Protein AF-A0A811NCC5-F1 (afdb_monomer)

InterPro domains:
  IPR011060 Ribulose-phosphate binding barrel [SSF51366] (36-186)
  IPR013785 Aldolase-type TIM barrel [G3DSA:3.20.20.70] (34-92)
  IPR013785 Aldolase-type TIM barrel [G3DSA:3.20.20.70] (93-191)
  IPR013798 Indole-3-glycerol phosphate synthase domain [PF00218] (92-180)
  IPR045186 Indole-3-glycerol phosphate synthase [PTHR22854] (93-190)

Organism: NCBI:txid422564

Mean predicted aligned error: 12.77 Å

Sequence (193 aa):
MSMNAIVAAQGIQIWRWFHARYPSKGTDAKRAVPRNILEQIIWDKEVEVIQRKARTPLSDMKASAVLAPPPRDFLGALHAACHRNGEVPALIAEVHDERELDRVLKVDGVELIGINNRSLVDTANTNMLLEKRGYIIKKKRIQVVSESGLFTPDDVAYVQNAGIFTVLVGESLLAQEDPGRANAGLFGKELLP

Solvent-accessible surface area (backbone atoms only — not comparable to full-atom values): 11691 Å² total; per-residue (Å²): 133,57,74,66,60,61,41,50,76,69,75,53,84,80,86,74,82,78,72,77,76,84,77,83,77,91,76,97,66,83,77,83,72,61,88,47,72,67,49,40,53,51,52,52,49,54,54,50,52,52,54,46,44,72,76,50,39,70,69,56,52,52,56,48,60,75,71,48,75,79,80,74,66,61,66,62,53,44,53,54,48,13,58,76,62,72,70,40,86,79,60,68,52,74,29,69,48,69,71,49,44,62,54,53,75,70,47,82,91,64,52,34,35,28,34,39,27,89,35,69,82,38,53,63,48,48,48,57,49,40,75,76,42,36,69,59,38,59,74,67,64,36,47,55,29,46,24,55,18,55,73,43,38,65,44,47,50,57,44,36,75,69,72,37,89,39,72,51,78,54,64,64,30,71,75,43,97,51,38,69,61,44,53,61,55,38,67,70,61,90,75,81,132

pLDDT: mean 77.51, std 19.06, range [30.28, 95.56]

Foldseek 3Di:
DDPVVVCVVVVDDDDDPDPDDDDDDDDDDPDPDQPAPVSVVVVVVVVVVVVVCVVAPPVNVVVVVVVDDPDDPPVVVQVVVCVVVVNDRPDEQEDADQVSVVVLLPDPPAQHYEHEPVDLADQVSLLVNCVVCVVSCVVSNHAYEYEHNQQALVSQVVNVVSVHPHYDDDCNQRVDPHSPVSVVRRNPDDDDD

Structure (mmCIF, N/CA/C/O backbone):
data_AF-A0A811NCC5-F1
#
_entry.id   AF-A0A811NCC5-F1
#
loop_
_atom_site.group_PDB
_atom_site.id
_atom_site.type_symbol
_atom_site.label_atom_id
_atom_site.label_alt_id
_atom_site.label_comp_id
_atom_site.label_asym_id
_atom_site.label_entity_id
_atom_site.label_seq_id
_atom_site.pdbx_PDB_ins_code
_atom_site.Cartn_x
_atom_site.Cartn_y
_atom_site.Cartn_z
_atom_site.occupancy
_atom_site.B_iso_or_equiv
_atom_site.auth_seq_id
_atom_site.auth_comp_id
_atom_site.auth_asym_id
_atom_site.auth_atom_id
_atom_site.pdbx_PDB_model_num
ATOM 1 N N . MET A 1 1 ? 13.912 11.423 -29.148 1.00 46.16 1 MET A N 1
ATOM 2 C CA . MET A 1 1 ? 13.424 12.158 -27.958 1.00 46.16 1 MET A CA 1
ATOM 3 C C . MET A 1 1 ? 14.064 11.554 -26.719 1.00 46.16 1 MET A C 1
ATOM 5 O O . MET A 1 1 ? 14.158 10.336 -26.653 1.00 46.16 1 MET A O 1
ATOM 9 N N . SER A 1 2 ? 14.572 12.365 -25.788 1.00 48.41 2 SER A N 1
ATOM 10 C CA . SER A 1 2 ? 15.189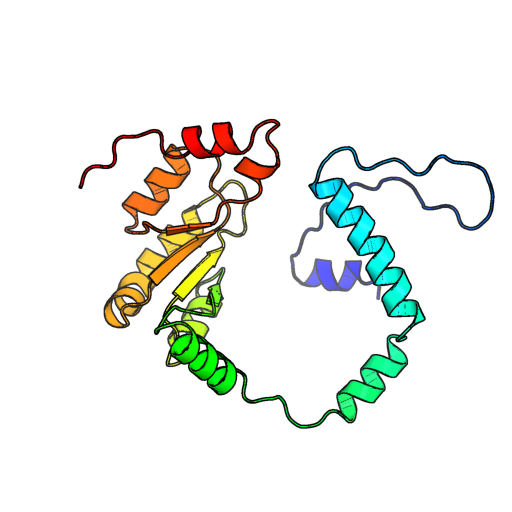 11.842 -24.561 1.00 48.41 2 SER A CA 1
ATOM 11 C C . SER A 1 2 ? 14.115 11.319 -23.600 1.00 48.41 2 SER A C 1
ATOM 13 O O . SER A 1 2 ? 12.996 11.825 -23.591 1.00 48.41 2 SER A O 1
ATOM 15 N N . MET A 1 3 ? 14.453 10.329 -22.767 1.00 38.47 3 MET A N 1
ATOM 16 C CA . MET A 1 3 ? 13.549 9.800 -21.731 1.00 38.47 3 MET A CA 1
ATOM 17 C C . MET A 1 3 ? 12.999 10.925 -20.835 1.00 38.47 3 MET A C 1
ATOM 19 O O . MET A 1 3 ? 11.829 10.929 -20.476 1.00 38.47 3 MET A O 1
ATOM 23 N N . ASN A 1 4 ? 13.830 11.935 -20.557 1.00 41.16 4 ASN A N 1
ATOM 24 C CA . ASN A 1 4 ? 13.446 13.107 -19.774 1.00 41.16 4 ASN A CA 1
ATOM 25 C C . ASN A 1 4 ? 12.356 13.949 -20.466 1.00 41.16 4 ASN A C 1
ATOM 27 O O . ASN A 1 4 ? 11.508 14.507 -19.780 1.00 41.16 4 ASN A O 1
ATOM 31 N N . ALA A 1 5 ? 12.336 14.014 -21.802 1.00 42.38 5 ALA A N 1
ATOM 32 C CA . ALA A 1 5 ? 11.302 14.737 -22.547 1.00 42.38 5 ALA A CA 1
ATOM 33 C C . ALA A 1 5 ? 9.937 14.024 -22.503 1.00 42.38 5 ALA A C 1
ATOM 35 O O . ALA A 1 5 ? 8.903 14.682 -22.487 1.00 42.38 5 ALA A O 1
ATOM 36 N N . ILE A 1 6 ? 9.933 12.688 -22.443 1.00 45.28 6 ILE A N 1
ATOM 37 C CA . ILE A 1 6 ? 8.709 11.874 -22.344 1.00 45.28 6 ILE A CA 1
ATOM 38 C C . ILE A 1 6 ? 8.096 11.991 -20.941 1.00 45.28 6 ILE A C 1
ATOM 40 O O . ILE A 1 6 ? 6.886 12.127 -20.804 1.00 45.28 6 ILE A O 1
ATOM 44 N N . VAL A 1 7 ? 8.938 11.993 -19.906 1.00 44.44 7 VAL A N 1
ATOM 45 C CA . VAL A 1 7 ? 8.511 12.086 -18.501 1.00 44.44 7 VAL A CA 1
ATOM 46 C C . VAL A 1 7 ? 8.017 13.496 -18.151 1.00 44.44 7 VAL A C 1
ATOM 48 O O . VAL A 1 7 ? 6.996 13.643 -17.482 1.00 44.44 7 VAL A O 1
ATOM 51 N N . ALA A 1 8 ? 8.672 14.541 -18.669 1.00 45.06 8 ALA A N 1
ATOM 52 C CA . ALA A 1 8 ? 8.230 15.924 -18.480 1.00 45.06 8 ALA A CA 1
ATOM 53 C C . ALA A 1 8 ? 6.865 16.204 -19.139 1.00 45.06 8 ALA A C 1
ATOM 55 O O . ALA A 1 8 ? 6.051 16.934 -18.578 1.00 45.06 8 ALA A O 1
ATOM 56 N N . ALA A 1 9 ? 6.575 15.576 -20.285 1.00 46.09 9 ALA A N 1
ATOM 57 C CA . ALA A 1 9 ? 5.278 15.688 -20.958 1.00 46.09 9 ALA A CA 1
ATOM 58 C C . ALA A 1 9 ? 4.112 15.061 -20.163 1.00 46.09 9 ALA A C 1
ATOM 60 O O . ALA A 1 9 ? 2.954 15.329 -20.470 1.00 46.09 9 ALA A O 1
ATOM 61 N N . GLN A 1 10 ? 4.407 14.249 -19.140 1.00 60.78 10 GLN A N 1
ATOM 62 C CA . GLN A 1 10 ? 3.424 13.613 -18.255 1.00 60.78 10 GLN A CA 1
ATOM 63 C C . GLN A 1 10 ? 3.284 14.324 -16.895 1.00 60.78 10 GLN A C 1
ATOM 65 O O . GLN A 1 10 ? 2.622 13.805 -16.002 1.00 60.78 10 GLN A O 1
ATOM 70 N N . GLY A 1 11 ? 3.895 15.504 -16.718 1.00 35.97 11 GLY A N 1
ATOM 71 C CA . GLY A 1 11 ? 3.783 16.296 -15.484 1.00 35.97 11 GLY A CA 1
ATOM 72 C C . GLY A 1 11 ? 4.598 15.761 -14.300 1.00 35.97 11 GLY A C 1
ATOM 73 O O . GLY A 1 11 ? 4.439 16.238 -13.181 1.00 35.97 11 GLY A O 1
ATOM 74 N N . ILE A 1 12 ? 5.486 14.790 -14.531 1.00 37.28 12 ILE A N 1
ATOM 75 C CA . ILE A 1 12 ? 6.313 14.173 -13.490 1.00 37.28 12 ILE A CA 1
ATOM 76 C C . ILE A 1 12 ? 7.617 14.971 -13.348 1.00 37.28 12 ILE A C 1
ATOM 78 O O . ILE A 1 12 ? 8.465 14.974 -14.245 1.00 37.28 12 ILE A O 1
ATOM 82 N N . GLN A 1 13 ? 7.797 15.640 -12.207 1.00 35.41 13 GLN A N 1
ATOM 83 C CA . GLN A 1 13 ? 9.042 16.325 -11.849 1.00 35.41 13 GLN A CA 1
ATOM 84 C C . GLN A 1 13 ? 9.971 15.356 -11.107 1.00 35.41 13 GLN A C 1
ATOM 86 O O . GLN A 1 13 ? 9.737 15.020 -9.950 1.00 35.41 13 GLN A O 1
ATOM 91 N N . ILE A 1 14 ? 11.038 14.901 -11.769 1.00 39.97 14 ILE A N 1
ATOM 92 C CA . ILE A 1 14 ? 12.088 14.097 -11.127 1.00 39.97 14 ILE A CA 1
ATOM 93 C C . ILE A 1 14 ? 13.183 15.034 -10.619 1.00 39.97 14 ILE A C 1
ATOM 95 O O . ILE A 1 14 ? 13.944 15.594 -11.413 1.00 39.97 14 ILE A O 1
ATOM 99 N N . TRP A 1 15 ? 13.314 15.152 -9.298 1.00 30.28 15 TRP A N 1
ATOM 100 C CA . TRP A 1 15 ? 14.459 15.807 -8.670 1.00 30.28 15 TRP A CA 1
ATOM 101 C C . TRP A 1 15 ? 15.697 14.919 -8.811 1.00 30.28 15 TRP A C 1
ATOM 103 O O . TRP A 1 15 ? 15.887 13.947 -8.085 1.00 30.28 15 TRP A O 1
ATOM 113 N N . ARG A 1 16 ? 16.551 15.235 -9.789 1.00 39.62 16 ARG A N 1
ATOM 114 C CA . ARG A 1 16 ? 17.879 14.627 -9.910 1.00 39.62 16 ARG A CA 1
ATOM 115 C C . ARG A 1 16 ? 18.854 15.404 -9.037 1.00 39.62 16 ARG A C 1
ATOM 117 O O . ARG A 1 16 ? 19.342 16.453 -9.452 1.00 39.62 16 ARG A O 1
ATOM 124 N N . TRP A 1 17 ? 19.223 14.847 -7.890 1.00 36.19 17 TRP A N 1
ATOM 125 C CA . TRP A 1 17 ? 20.515 15.173 -7.294 1.00 36.19 17 TRP A CA 1
ATOM 126 C C . TRP A 1 17 ? 21.595 14.594 -8.208 1.00 36.19 17 TRP A C 1
ATOM 128 O O . TRP A 1 17 ? 21.950 13.421 -8.129 1.00 36.19 17 TRP A O 1
ATOM 138 N N . PHE A 1 18 ? 22.068 15.404 -9.154 1.00 31.70 18 PHE A N 1
ATOM 139 C CA . PHE A 1 18 ? 23.225 15.076 -9.976 1.00 31.70 18 PHE A CA 1
ATOM 140 C C . PHE A 1 18 ? 24.441 14.903 -9.059 1.00 31.70 18 PHE A C 1
ATOM 142 O O . PHE A 1 18 ? 25.076 15.880 -8.677 1.00 31.70 18 PHE A O 1
ATOM 149 N N . HIS A 1 19 ? 24.793 13.664 -8.725 1.00 38.69 19 HIS A N 1
ATOM 150 C CA . HIS A 1 19 ? 26.182 13.349 -8.414 1.00 38.69 19 HIS A CA 1
ATOM 151 C C . HIS A 1 19 ? 26.897 13.130 -9.747 1.00 38.69 19 HIS A C 1
ATOM 153 O O . HIS A 1 19 ? 26.414 12.424 -10.635 1.00 38.69 19 HIS A O 1
ATOM 159 N N . ALA A 1 20 ? 27.977 13.884 -9.937 1.00 31.77 20 ALA A N 1
ATOM 160 C CA . ALA A 1 20 ? 28.683 14.029 -11.196 1.00 31.77 20 ALA A CA 1
ATOM 161 C C . ALA A 1 20 ? 29.051 12.676 -11.831 1.00 31.77 20 ALA A C 1
ATOM 163 O O . ALA A 1 20 ? 29.521 11.769 -11.158 1.00 31.77 20 ALA A O 1
ATOM 164 N N . ARG A 1 21 ? 28.836 12.597 -13.152 1.00 36.91 21 ARG A N 1
ATOM 165 C CA . ARG A 1 21 ? 29.478 11.706 -14.136 1.00 36.91 21 ARG A CA 1
ATOM 166 C C . ARG A 1 21 ? 30.284 10.531 -13.554 1.00 36.91 21 ARG A C 1
ATOM 168 O O . ARG A 1 21 ? 31.432 10.703 -13.160 1.00 36.91 21 ARG A O 1
ATOM 175 N N . TYR A 1 22 ? 29.744 9.321 -13.699 1.00 37.91 22 TYR A N 1
ATOM 176 C CA . TYR A 1 22 ? 30.564 8.110 -13.779 1.00 37.91 22 TYR A CA 1
ATOM 177 C C . TYR A 1 22 ? 31.554 8.264 -14.945 1.00 37.91 2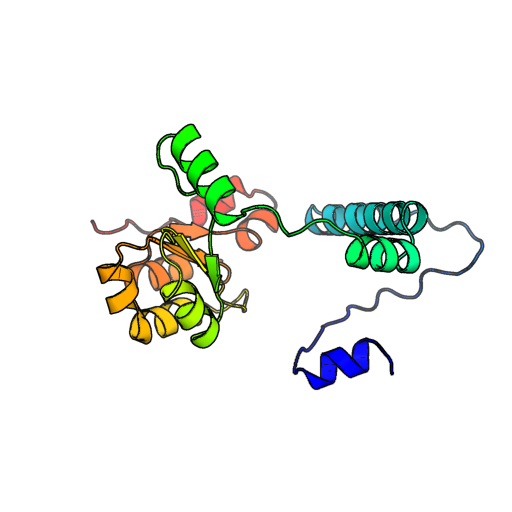2 TYR A C 1
ATOM 179 O O . TYR A 1 22 ? 31.111 8.474 -16.082 1.00 37.91 22 TYR A O 1
ATOM 187 N N . PRO A 1 23 ? 32.874 8.191 -14.715 1.00 33.59 23 PRO A N 1
ATOM 188 C CA . PRO A 1 23 ? 33.831 8.311 -15.794 1.00 33.59 23 PRO A CA 1
ATOM 189 C C . PRO A 1 23 ? 33.836 7.025 -16.622 1.00 33.59 23 PRO A C 1
ATOM 191 O O . PRO A 1 23 ? 33.992 5.909 -16.124 1.00 33.59 23 PRO A O 1
ATOM 194 N N . SER A 1 24 ? 33.698 7.198 -17.932 1.00 39.84 24 SER A N 1
ATOM 195 C CA . SER A 1 24 ? 34.193 6.248 -18.914 1.00 39.84 24 SER A CA 1
ATOM 196 C C . SER A 1 24 ? 35.709 6.106 -18.748 1.00 39.84 24 SER A C 1
ATOM 198 O O . SER A 1 24 ? 36.419 7.088 -18.928 1.00 39.84 24 SER A O 1
ATOM 200 N N . LYS A 1 25 ? 36.168 4.880 -18.471 1.00 37.19 25 LYS A N 1
ATOM 201 C CA . LYS A 1 25 ? 37.565 4.405 -18.506 1.00 37.19 25 LYS A CA 1
ATOM 202 C C . LYS A 1 25 ? 38.584 5.158 -17.626 1.00 37.19 25 LYS A C 1
ATOM 204 O O . LYS A 1 25 ? 39.038 6.238 -17.965 1.00 37.19 25 LYS A O 1
ATOM 209 N N . GLY A 1 26 ? 39.069 4.436 -16.612 1.00 42.25 26 GLY A N 1
ATOM 210 C CA . GLY A 1 26 ? 40.422 4.561 -16.063 1.00 42.25 26 GLY A CA 1
ATOM 211 C C . GLY A 1 26 ? 40.655 5.727 -15.111 1.00 42.25 26 GLY A C 1
ATOM 212 O O . GLY A 1 26 ? 40.919 6.835 -15.550 1.00 42.25 26 GLY A O 1
ATOM 213 N N . THR A 1 27 ? 40.605 5.453 -13.808 1.00 33.41 27 THR A N 1
ATOM 214 C CA . THR A 1 27 ? 41.621 5.770 -12.777 1.00 33.41 27 THR A CA 1
ATOM 215 C C . THR A 1 27 ? 40.996 5.592 -11.391 1.00 33.41 27 THR A C 1
ATOM 217 O O . THR A 1 27 ? 39.784 5.719 -11.219 1.00 33.41 27 THR A O 1
ATOM 220 N N . ASP A 1 28 ? 41.835 5.210 -10.434 1.00 42.88 28 ASP A N 1
ATOM 221 C CA . ASP A 1 28 ? 41.527 4.938 -9.033 1.00 42.88 28 ASP A CA 1
ATOM 222 C C . ASP A 1 28 ? 40.602 5.978 -8.381 1.00 42.88 28 ASP A C 1
ATOM 224 O O . ASP A 1 28 ? 41.007 7.094 -8.063 1.00 42.88 28 ASP A O 1
ATOM 228 N N . ALA A 1 29 ? 39.364 5.584 -8.094 1.00 36.38 29 ALA A N 1
ATOM 229 C CA . ALA A 1 29 ? 38.505 6.283 -7.150 1.00 36.38 29 ALA A CA 1
ATOM 230 C C . ALA A 1 29 ? 37.777 5.230 -6.316 1.00 36.38 29 ALA A C 1
ATOM 232 O O . ALA A 1 29 ? 36.972 4.451 -6.832 1.00 36.38 29 ALA A O 1
ATOM 233 N N . LYS A 1 30 ? 38.114 5.173 -5.023 1.00 41.78 30 LYS A N 1
ATOM 234 C CA . LYS A 1 30 ? 37.442 4.346 -4.016 1.00 41.78 30 LYS A CA 1
ATOM 235 C C . LYS A 1 30 ? 35.926 4.441 -4.223 1.00 41.78 30 LYS A C 1
ATOM 237 O O . LYS A 1 30 ? 35.367 5.530 -4.124 1.00 41.78 30 LYS A O 1
ATOM 242 N N . ARG A 1 31 ? 35.279 3.309 -4.522 1.00 47.94 31 ARG A N 1
ATOM 243 C CA . ARG A 1 31 ? 33.814 3.175 -4.508 1.00 47.94 31 ARG A CA 1
ATOM 244 C C . ARG A 1 31 ? 33.298 3.791 -3.204 1.00 47.94 31 ARG A C 1
ATOM 246 O O . ARG A 1 31 ? 33.720 3.352 -2.137 1.00 47.94 31 ARG A O 1
ATOM 253 N N . ALA A 1 32 ? 32.452 4.817 -3.283 1.00 59.22 32 ALA A N 1
ATOM 254 C CA . ALA A 1 32 ? 31.813 5.374 -2.097 1.00 59.22 32 ALA A CA 1
ATOM 255 C C . ALA A 1 32 ? 30.971 4.265 -1.447 1.00 59.22 32 ALA A C 1
ATOM 257 O O . ALA A 1 32 ? 30.082 3.710 -2.088 1.00 59.22 32 ALA A O 1
ATOM 258 N N . VAL A 1 33 ? 31.321 3.886 -0.218 1.00 72.19 33 VAL A N 1
ATOM 259 C CA . VAL A 1 33 ? 30.587 2.884 0.563 1.00 72.19 33 VAL A CA 1
ATOM 260 C C . VAL A 1 33 ? 29.233 3.492 0.950 1.00 72.19 33 VAL A C 1
ATOM 262 O O . VAL A 1 33 ? 29.227 4.643 1.398 1.00 72.19 33 VAL A O 1
ATOM 265 N N . PRO A 1 34 ? 28.110 2.769 0.788 1.00 79.06 34 PRO A N 1
ATOM 266 C CA . PRO A 1 34 ? 26.803 3.243 1.230 1.00 79.06 34 PRO A CA 1
ATOM 267 C C . PRO A 1 34 ? 26.808 3.646 2.707 1.00 79.06 34 PRO A C 1
ATOM 269 O O . PRO A 1 34 ? 27.322 2.918 3.555 1.00 79.06 34 PRO A O 1
ATOM 272 N N . ARG A 1 35 ? 26.250 4.817 3.019 1.00 77.81 35 ARG A N 1
ATOM 273 C CA . ARG A 1 35 ? 26.255 5.403 4.372 1.00 77.81 35 ARG A CA 1
ATOM 274 C C . ARG A 1 35 ? 25.007 5.064 5.182 1.00 77.81 35 ARG A C 1
ATOM 276 O O . ARG A 1 35 ? 25.013 5.228 6.396 1.00 77.81 35 ARG A O 1
ATOM 283 N N . ASN A 1 36 ? 23.938 4.624 4.523 1.00 74.50 36 ASN A N 1
ATOM 284 C CA . ASN A 1 36 ? 22.691 4.192 5.150 1.00 74.50 36 ASN A CA 1
ATOM 285 C C . ASN A 1 36 ? 22.000 3.113 4.299 1.00 74.50 36 ASN A C 1
ATOM 287 O O . ASN A 1 36 ? 22.439 2.793 3.191 1.00 74.50 36 ASN A O 1
ATOM 291 N N . ILE A 1 37 ? 20.901 2.563 4.819 1.00 72.75 37 ILE A N 1
ATOM 292 C CA . ILE A 1 37 ? 20.176 1.463 4.176 1.00 72.75 37 ILE A CA 1
ATOM 293 C C . ILE A 1 37 ? 19.582 1.845 2.814 1.00 72.75 37 ILE A C 1
ATOM 295 O O . ILE A 1 37 ? 19.568 1.021 1.905 1.00 72.75 37 ILE A O 1
ATOM 299 N N . LEU A 1 38 ? 19.146 3.095 2.629 1.00 71.38 38 LEU A N 1
ATOM 300 C CA . LEU A 1 38 ? 18.599 3.553 1.351 1.00 71.38 38 LEU A CA 1
ATOM 301 C C . LEU A 1 38 ? 19.697 3.644 0.285 1.00 71.38 38 LEU A C 1
ATOM 303 O O . LEU A 1 38 ? 19.499 3.191 -0.842 1.00 71.38 38 LEU A O 1
ATOM 307 N N . GLU A 1 39 ? 20.876 4.156 0.646 1.00 75.44 39 GLU A N 1
ATOM 308 C CA . GLU A 1 39 ? 22.045 4.160 -0.240 1.00 75.44 39 GLU A CA 1
ATOM 309 C C . GLU A 1 39 ? 22.480 2.730 -0.599 1.00 75.44 39 GLU A C 1
ATOM 311 O O . GLU A 1 39 ? 22.827 2.469 -1.751 1.00 75.44 39 GLU A O 1
ATOM 316 N N . GLN A 1 40 ? 22.405 1.791 0.351 1.00 75.00 40 GLN A N 1
ATOM 317 C CA . GLN A 1 40 ? 22.729 0.381 0.116 1.00 75.00 40 GLN A CA 1
ATOM 318 C C . GLN A 1 40 ? 21.741 -0.259 -0.869 1.00 75.00 40 GLN A C 1
ATOM 320 O O . GLN A 1 40 ? 22.158 -0.921 -1.817 1.00 75.00 40 GLN A O 1
ATOM 325 N N . ILE A 1 41 ? 20.439 -0.001 -0.704 1.00 77.56 41 ILE A N 1
ATOM 326 C CA . ILE A 1 41 ? 19.395 -0.480 -1.620 1.00 77.56 41 ILE A CA 1
ATOM 327 C C . ILE A 1 41 ? 19.635 0.042 -3.039 1.00 77.56 41 ILE A C 1
ATOM 329 O O . ILE A 1 41 ? 19.558 -0.730 -3.996 1.00 77.56 41 ILE A O 1
ATOM 333 N N . ILE A 1 42 ? 19.938 1.336 -3.193 1.00 81.31 42 ILE A N 1
ATOM 334 C CA . ILE A 1 42 ? 20.226 1.933 -4.506 1.00 81.31 42 ILE A CA 1
ATOM 335 C C . ILE A 1 42 ? 21.455 1.266 -5.126 1.00 81.31 42 ILE A C 1
ATOM 337 O O . ILE A 1 42 ? 21.400 0.836 -6.279 1.00 81.31 42 ILE A O 1
ATOM 341 N N . TRP A 1 43 ? 22.534 1.138 -4.354 1.00 78.00 43 TRP A N 1
ATOM 342 C CA . TRP A 1 43 ? 23.780 0.520 -4.795 1.00 78.00 43 TRP A CA 1
ATOM 343 C C . TRP A 1 43 ? 23.568 -0.903 -5.318 1.00 78.00 43 TRP A C 1
ATOM 345 O O . TRP A 1 43 ? 23.948 -1.230 -6.447 1.00 78.00 43 TRP A O 1
ATOM 355 N N . ASP A 1 44 ? 22.912 -1.743 -4.521 1.00 81.94 44 ASP A N 1
ATOM 356 C CA . ASP A 1 44 ? 22.637 -3.128 -4.889 1.00 81.94 44 ASP A CA 1
ATOM 357 C C . ASP A 1 44 ? 21.733 -3.196 -6.121 1.00 81.94 44 ASP A C 1
ATOM 359 O O . ASP A 1 44 ? 21.953 -4.020 -7.015 1.00 81.94 44 ASP A O 1
ATOM 363 N N . LYS A 1 45 ? 20.767 -2.274 -6.230 1.00 87.88 45 LYS A N 1
ATOM 364 C CA . LYS A 1 45 ? 19.871 -2.199 -7.383 1.00 87.88 45 LYS A CA 1
ATOM 365 C C . LYS A 1 45 ? 20.600 -1.832 -8.668 1.00 87.88 45 LYS A C 1
ATOM 367 O O . LYS A 1 45 ? 20.300 -2.403 -9.718 1.00 87.88 45 LYS A O 1
ATOM 372 N N . GLU A 1 46 ? 21.556 -0.911 -8.612 1.00 82.12 46 GLU A N 1
ATOM 373 C CA . GLU A 1 46 ? 22.369 -0.543 -9.773 1.00 82.12 46 GLU A CA 1
ATOM 374 C C . GLU A 1 46 ? 23.197 -1.729 -10.275 1.00 82.12 46 GLU A C 1
ATOM 376 O O . GLU A 1 46 ? 23.180 -2.035 -11.474 1.00 82.12 46 GLU A O 1
ATOM 381 N N . VAL A 1 47 ? 23.870 -2.434 -9.359 1.00 81.38 47 VAL A N 1
ATOM 382 C CA . VAL A 1 47 ? 24.650 -3.638 -9.682 1.00 81.38 47 VAL A CA 1
ATOM 383 C C . VAL A 1 47 ? 23.748 -4.714 -10.287 1.00 81.38 47 VAL A C 1
ATOM 385 O O . VAL A 1 47 ? 24.065 -5.259 -11.350 1.00 81.38 47 VAL A O 1
ATOM 388 N N . GLU A 1 48 ? 22.596 -4.972 -9.667 1.00 86.06 48 GLU A N 1
ATOM 389 C CA . GLU A 1 48 ? 21.607 -5.939 -10.143 1.00 86.06 48 GLU A CA 1
ATOM 390 C C . GLU A 1 48 ? 21.123 -5.604 -11.566 1.00 86.06 48 GLU A C 1
ATOM 392 O O . GLU A 1 48 ? 21.075 -6.475 -12.440 1.00 86.06 48 GLU A O 1
ATOM 397 N N . VAL A 1 49 ? 20.781 -4.339 -11.832 1.00 85.44 49 VAL A N 1
ATOM 398 C CA . VAL A 1 49 ? 20.276 -3.894 -13.140 1.00 85.44 49 VAL A CA 1
ATOM 399 C C . VAL A 1 49 ? 21.332 -4.057 -14.230 1.00 85.44 49 VAL A C 1
ATOM 401 O O . VAL A 1 49 ? 20.996 -4.494 -15.334 1.00 85.44 49 VAL A O 1
ATOM 404 N N . ILE A 1 50 ? 22.597 -3.737 -13.947 1.00 83.38 50 ILE A N 1
ATOM 405 C CA . ILE A 1 50 ? 23.700 -3.919 -14.902 1.00 83.38 50 ILE A CA 1
ATOM 406 C C . ILE A 1 50 ? 23.857 -5.403 -15.251 1.00 83.38 50 ILE A C 1
ATOM 408 O O . ILE A 1 50 ? 23.872 -5.757 -16.432 1.00 83.38 50 ILE A O 1
ATOM 412 N N . GLN A 1 51 ? 23.907 -6.276 -14.241 1.00 83.94 51 GLN A N 1
ATOM 413 C CA . GLN A 1 51 ? 24.045 -7.720 -14.443 1.00 83.94 51 GLN A CA 1
ATOM 414 C C . GLN A 1 51 ? 22.871 -8.302 -15.239 1.00 83.94 51 GLN A C 1
ATOM 416 O O . GLN A 1 51 ? 23.077 -9.057 -16.192 1.00 83.94 51 GLN A O 1
ATOM 421 N N . ARG A 1 52 ? 21.631 -7.920 -14.906 1.00 83.94 52 ARG A N 1
ATOM 422 C CA . ARG A 1 52 ? 20.437 -8.394 -15.623 1.00 83.94 52 ARG A CA 1
ATOM 423 C C . ARG A 1 52 ? 20.402 -7.916 -17.072 1.00 83.94 52 ARG A C 1
ATOM 425 O O . ARG A 1 52 ? 20.069 -8.713 -17.942 1.00 83.94 52 ARG A O 1
ATOM 432 N N . LYS A 1 53 ? 20.785 -6.663 -17.351 1.00 85.06 53 LYS A N 1
ATOM 433 C CA . LYS A 1 53 ? 20.874 -6.136 -18.726 1.00 85.06 53 LYS A CA 1
ATOM 434 C C . LYS A 1 53 ? 21.931 -6.854 -19.561 1.00 85.06 53 LYS A C 1
ATOM 436 O O . LYS A 1 53 ? 21.711 -7.050 -20.750 1.00 85.06 53 LYS A O 1
ATOM 441 N N . ALA A 1 54 ? 23.053 -7.239 -18.951 1.00 86.44 54 ALA A N 1
ATOM 442 C CA . ALA A 1 54 ? 24.083 -8.027 -19.623 1.00 86.44 54 ALA A CA 1
ATOM 443 C C . ALA A 1 54 ? 23.605 -9.458 -19.921 1.00 86.44 54 ALA A C 1
ATOM 445 O O . ALA A 1 54 ? 23.875 -9.982 -20.996 1.00 86.44 54 ALA A O 1
ATOM 446 N N . ARG A 1 55 ? 22.864 -10.077 -18.990 1.00 92.56 55 ARG A N 1
ATOM 447 C CA . ARG A 1 55 ? 22.320 -11.435 -19.153 1.00 92.56 55 ARG A CA 1
ATOM 448 C C . ARG A 1 55 ? 21.150 -11.504 -20.133 1.00 92.56 55 ARG A C 1
ATOM 450 O O . ARG A 1 55 ? 20.977 -12.502 -20.822 1.00 92.56 55 ARG A O 1
ATOM 457 N N . THR A 1 56 ? 20.300 -10.485 -20.140 1.00 92.50 56 THR A N 1
ATOM 458 C CA . THR A 1 56 ? 19.092 -10.432 -20.965 1.00 92.50 56 THR A CA 1
ATOM 459 C C . THR A 1 56 ? 18.953 -9.021 -21.529 1.00 92.50 56 THR A C 1
ATOM 461 O O . THR A 1 56 ? 18.335 -8.153 -20.900 1.00 92.50 56 THR A O 1
ATOM 464 N N . PRO A 1 57 ? 19.553 -8.765 -22.704 1.00 93.69 57 PRO A N 1
ATOM 465 C CA . PRO A 1 57 ? 19.407 -7.497 -23.398 1.00 93.69 57 PRO A CA 1
ATOM 466 C C . PRO A 1 57 ? 17.935 -7.135 -23.635 1.00 93.69 57 PRO A C 1
ATOM 468 O O . PRO A 1 57 ? 17.069 -7.994 -23.810 1.00 93.69 57 PRO A O 1
ATOM 471 N N . LEU A 1 58 ? 17.638 -5.832 -23.677 1.00 91.62 58 LEU A N 1
ATOM 472 C CA . LEU A 1 58 ? 16.268 -5.332 -23.853 1.00 91.62 58 LEU A CA 1
ATOM 473 C C . LEU A 1 58 ? 15.627 -5.804 -25.171 1.00 91.62 58 LEU A C 1
ATOM 475 O O . LEU A 1 58 ? 14.417 -6.015 -25.212 1.00 91.62 58 LEU A O 1
ATOM 479 N N . SER A 1 59 ? 16.420 -5.956 -26.236 1.00 94.06 59 SER A N 1
ATOM 480 C CA . SER A 1 59 ? 15.971 -6.518 -27.517 1.00 94.06 59 SER A CA 1
ATOM 481 C C . SER A 1 59 ? 15.397 -7.919 -27.338 1.00 94.06 59 SER A C 1
ATOM 483 O O . SER A 1 59 ? 14.286 -8.202 -27.781 1.00 94.06 59 SER A O 1
ATOM 485 N N . ASP A 1 60 ? 16.127 -8.757 -26.615 1.00 95.12 60 ASP A N 1
ATOM 486 C CA . ASP A 1 60 ? 15.832 -10.176 -26.464 1.00 95.12 60 ASP A CA 1
ATOM 487 C C . ASP A 1 60 ? 14.654 -10.363 -25.505 1.00 95.12 60 ASP A C 1
ATOM 489 O O . ASP A 1 60 ? 13.773 -11.191 -25.739 1.00 95.12 60 ASP A O 1
ATOM 493 N N . MET A 1 61 ? 14.572 -9.518 -24.468 1.00 93.88 61 MET A N 1
ATOM 494 C CA . MET A 1 61 ? 13.415 -9.460 -23.572 1.00 93.88 61 MET A CA 1
ATOM 495 C C . MET A 1 61 ? 12.134 -9.076 -24.327 1.00 93.88 61 MET A C 1
ATOM 497 O O . MET A 1 61 ? 11.092 -9.690 -24.108 1.00 93.88 61 MET A O 1
ATOM 501 N N . LYS A 1 62 ? 12.198 -8.092 -25.239 1.00 93.81 62 LYS A N 1
ATOM 502 C CA . LYS A 1 62 ? 11.051 -7.705 -26.078 1.00 93.81 62 LYS A CA 1
ATOM 503 C C . LYS A 1 62 ? 10.642 -8.827 -27.027 1.00 93.81 62 LYS A C 1
ATOM 505 O O . LYS A 1 62 ? 9.454 -9.115 -27.124 1.00 93.81 62 LYS A O 1
ATOM 510 N N . ALA A 1 63 ? 11.605 -9.469 -27.688 1.00 94.81 63 ALA A N 1
ATOM 511 C CA . ALA A 1 63 ? 11.331 -10.599 -28.572 1.00 94.81 63 ALA A CA 1
ATOM 512 C C . ALA A 1 63 ? 10.665 -11.760 -27.812 1.00 94.81 63 ALA A C 1
ATOM 514 O O . ALA A 1 63 ? 9.659 -12.302 -28.263 1.00 94.81 63 ALA A O 1
ATOM 515 N N . SER A 1 64 ? 11.162 -12.075 -26.614 1.00 92.00 64 SER A N 1
ATOM 516 C CA . SER A 1 64 ? 10.593 -13.121 -25.754 1.00 92.00 64 SER A CA 1
ATOM 517 C C . SER A 1 64 ? 9.181 -12.783 -25.270 1.00 92.00 64 SER A C 1
ATOM 519 O O . SER A 1 64 ? 8.337 -13.667 -25.203 1.00 92.00 64 SER A O 1
ATOM 521 N N . ALA A 1 65 ? 8.897 -11.513 -24.959 1.00 91.31 65 ALA A N 1
ATOM 522 C CA . ALA A 1 65 ? 7.572 -11.082 -24.510 1.00 91.31 65 ALA A CA 1
ATOM 523 C C . ALA A 1 65 ? 6.492 -11.257 -25.591 1.00 91.31 65 ALA A C 1
ATOM 525 O O . ALA A 1 65 ? 5.357 -11.585 -25.264 1.00 91.31 65 ALA A O 1
ATOM 526 N N . VAL A 1 66 ? 6.845 -11.082 -26.871 1.00 93.06 66 VAL A N 1
ATOM 527 C CA . VAL A 1 66 ? 5.925 -11.312 -28.002 1.00 93.06 66 VAL A CA 1
ATOM 528 C C . VAL A 1 66 ? 5.559 -12.791 -28.139 1.00 93.06 66 VAL A C 1
ATOM 530 O O . VAL A 1 66 ? 4.438 -13.113 -28.518 1.00 93.06 66 VAL A O 1
ATOM 533 N N . LEU A 1 67 ? 6.494 -13.686 -27.817 1.00 94.94 67 LEU A N 1
ATOM 534 C CA . LEU A 1 67 ? 6.312 -15.138 -27.894 1.00 94.94 67 LEU A CA 1
ATOM 535 C C . LEU A 1 67 ? 5.826 -15.755 -26.574 1.00 94.94 67 LEU A C 1
ATOM 537 O O . LEU A 1 67 ? 5.737 -16.978 -26.463 1.00 94.94 67 LEU A O 1
ATOM 541 N N . ALA A 1 68 ? 5.559 -14.935 -25.556 1.00 93.19 68 ALA A N 1
ATOM 542 C CA . ALA A 1 68 ? 5.171 -15.428 -24.248 1.00 93.19 68 ALA A CA 1
ATOM 543 C C . ALA A 1 68 ? 3.803 -16.132 -24.317 1.00 93.19 68 ALA A C 1
ATOM 545 O O . ALA A 1 68 ? 2.909 -15.683 -25.041 1.00 93.19 68 ALA A O 1
ATOM 546 N N . PRO A 1 69 ? 3.606 -17.219 -23.549 1.00 93.44 69 PRO A N 1
ATOM 547 C CA . PRO A 1 69 ? 2.282 -17.801 -23.396 1.00 93.44 69 PRO A CA 1
ATOM 548 C C . PRO A 1 69 ? 1.322 -16.777 -22.765 1.00 93.44 69 PRO A C 1
ATOM 550 O O . PRO A 1 69 ? 1.773 -15.789 -22.171 1.00 93.44 69 PRO A O 1
ATOM 553 N N . PRO A 1 70 ? 0.002 -17.019 -22.840 1.00 91.88 70 PRO A N 1
ATOM 554 C CA . PRO A 1 70 ? -0.982 -16.175 -22.178 1.00 91.88 70 PRO A CA 1
ATOM 555 C C . PRO A 1 70 ? -0.629 -15.912 -20.703 1.00 91.88 70 PRO A C 1
ATOM 557 O O . PRO A 1 70 ? -0.069 -16.796 -20.040 1.00 91.88 70 PRO A O 1
ATOM 560 N N . PRO A 1 71 ? -0.954 -14.718 -20.171 1.00 88.06 71 PRO A N 1
ATOM 561 C CA . PRO A 1 71 ? -0.757 -14.410 -18.762 1.00 88.06 71 PRO A CA 1
ATOM 562 C C . PRO A 1 71 ? -1.373 -15.487 -17.869 1.00 88.06 71 PRO A C 1
ATOM 564 O O . PRO A 1 71 ? -2.466 -15.986 -18.136 1.00 88.06 71 PRO A O 1
ATOM 567 N N . ARG A 1 72 ? -0.661 -15.846 -16.797 1.00 87.62 72 ARG A N 1
ATOM 568 C CA . ARG A 1 72 ? -1.184 -16.771 -15.786 1.00 87.62 72 ARG A CA 1
ATOM 569 C C . ARG A 1 72 ? -2.429 -16.168 -15.143 1.00 87.62 72 ARG A C 1
ATOM 571 O O . ARG A 1 72 ? -2.529 -14.945 -15.042 1.00 87.62 72 ARG A O 1
ATOM 578 N N . ASP A 1 73 ? -3.320 -17.028 -14.659 1.00 87.31 73 ASP A N 1
ATOM 579 C CA . ASP A 1 73 ? -4.475 -16.601 -13.873 1.00 87.31 73 ASP A CA 1
ATOM 580 C C . ASP A 1 73 ? -4.011 -16.005 -12.537 1.00 87.31 73 ASP A C 1
ATOM 582 O O . ASP A 1 73 ? -3.800 -16.697 -11.539 1.00 87.31 73 ASP A O 1
ATOM 586 N N . PHE A 1 74 ? -3.771 -14.697 -12.563 1.00 83.38 74 PHE A N 1
ATOM 587 C CA . PHE A 1 74 ? -3.274 -13.933 -11.432 1.00 83.38 74 PHE A CA 1
ATOM 588 C C . PHE A 1 74 ? -4.266 -13.957 -10.269 1.00 83.38 74 PHE A C 1
ATOM 590 O O . PHE A 1 74 ? -3.862 -14.185 -9.130 1.00 83.38 74 PHE A O 1
ATOM 597 N N . LEU A 1 75 ? -5.558 -13.779 -10.560 1.00 80.69 75 LEU A N 1
ATOM 598 C CA . LEU A 1 75 ? -6.598 -13.743 -9.539 1.00 80.69 75 LEU A CA 1
ATOM 599 C C . LEU A 1 75 ? -6.784 -15.125 -8.905 1.00 80.69 75 LEU A C 1
ATOM 601 O O . LEU A 1 75 ? -6.791 -15.238 -7.681 1.00 80.69 75 LEU A O 1
ATOM 605 N N . GLY A 1 76 ? -6.823 -16.187 -9.716 1.00 84.44 76 GLY A N 1
ATOM 606 C CA . GLY A 1 76 ? -6.867 -17.558 -9.207 1.00 84.44 76 GLY A CA 1
ATOM 607 C C . GLY A 1 76 ? -5.648 -17.916 -8.353 1.00 84.44 76 GLY A C 1
ATOM 608 O O . GLY A 1 76 ? -5.789 -18.546 -7.304 1.00 84.44 76 GLY A O 1
ATOM 609 N N . ALA A 1 77 ? -4.448 -17.469 -8.740 1.00 85.62 77 ALA A N 1
ATOM 610 C CA . ALA A 1 77 ? -3.234 -17.687 -7.953 1.00 85.62 77 ALA A CA 1
ATOM 611 C C . ALA A 1 77 ? -3.275 -16.977 -6.588 1.00 85.62 77 ALA A C 1
ATOM 613 O O . ALA A 1 77 ? -2.817 -17.551 -5.594 1.00 85.62 77 ALA A O 1
ATOM 614 N N . LEU A 1 78 ? -3.837 -15.763 -6.533 1.00 81.69 78 LEU A N 1
ATOM 615 C CA . LEU A 1 78 ? -4.041 -15.018 -5.291 1.00 81.69 78 LEU A CA 1
ATOM 616 C C . LEU A 1 78 ? -5.085 -15.680 -4.397 1.00 81.69 78 LEU A C 1
ATOM 618 O O . LEU A 1 78 ? -4.778 -15.944 -3.240 1.00 81.69 78 LEU A O 1
ATOM 622 N N . HIS A 1 79 ? -6.257 -16.038 -4.930 1.00 81.69 79 HIS A N 1
ATOM 623 C CA . HIS A 1 79 ? -7.287 -16.749 -4.163 1.00 81.69 79 HIS A CA 1
ATOM 624 C C . HIS A 1 79 ? -6.742 -18.054 -3.577 1.00 81.69 79 HIS A C 1
ATOM 626 O O . HIS A 1 79 ? -6.907 -18.335 -2.393 1.00 81.69 79 HIS A O 1
ATOM 632 N N . ALA A 1 80 ? -6.002 -18.828 -4.375 1.00 85.19 80 ALA A N 1
ATOM 633 C CA . ALA A 1 80 ? -5.365 -20.045 -3.892 1.00 85.19 80 ALA A CA 1
ATOM 634 C C . ALA A 1 80 ? -4.337 -19.766 -2.780 1.00 85.19 80 ALA A C 1
ATOM 636 O O . ALA A 1 80 ? -4.170 -20.593 -1.886 1.00 85.19 80 ALA A O 1
ATOM 637 N N . ALA A 1 81 ? -3.619 -18.640 -2.832 1.00 83.38 81 ALA A N 1
ATOM 638 C CA . ALA A 1 81 ? -2.690 -18.240 -1.778 1.00 83.38 81 ALA A CA 1
ATOM 639 C C . ALA A 1 81 ? -3.415 -17.806 -0.496 1.00 83.38 81 ALA A C 1
ATOM 641 O O . ALA A 1 81 ? -3.026 -18.270 0.573 1.00 83.38 81 ALA A O 1
ATOM 642 N N . CYS A 1 82 ? -4.479 -17.002 -0.602 1.00 83.31 82 CYS A N 1
ATOM 643 C CA . CYS A 1 82 ? -5.323 -16.618 0.533 1.00 83.31 82 CYS A CA 1
ATOM 644 C C . CYS A 1 82 ? -5.879 -17.859 1.245 1.00 83.31 82 CYS A C 1
ATOM 646 O O . CYS A 1 82 ? -5.674 -18.019 2.448 1.00 83.31 82 CYS A O 1
ATOM 648 N N . HIS A 1 83 ? -6.462 -18.803 0.495 1.00 83.88 83 HIS A N 1
ATOM 649 C CA . HIS A 1 83 ? -6.984 -20.053 1.055 1.00 83.88 83 HIS A CA 1
ATOM 650 C C . HIS A 1 83 ? -5.903 -20.884 1.759 1.00 83.88 83 HIS A C 1
ATOM 652 O O . HIS A 1 83 ? -6.120 -21.373 2.866 1.00 83.88 83 HIS A O 1
ATOM 658 N N . ARG A 1 84 ? -4.709 -21.026 1.161 1.00 86.88 84 ARG A N 1
ATOM 659 C CA . ARG A 1 84 ? -3.592 -21.754 1.800 1.00 86.88 84 ARG A CA 1
ATOM 660 C C . ARG A 1 84 ? -3.125 -21.109 3.105 1.00 86.88 84 ARG A C 1
ATOM 662 O O . ARG A 1 84 ? -2.614 -21.819 3.964 1.00 86.88 84 ARG A O 1
ATOM 669 N N . ASN A 1 85 ? -3.291 -19.796 3.239 1.00 83.94 85 ASN A N 1
ATOM 670 C CA . ASN A 1 85 ? -2.821 -19.015 4.378 1.00 83.94 85 ASN A CA 1
ATOM 671 C C . ASN A 1 85 ? -3.935 -18.687 5.389 1.00 83.94 85 ASN A C 1
ATOM 673 O O . ASN A 1 85 ? -3.724 -17.846 6.256 1.00 83.94 85 ASN A O 1
ATOM 677 N N . GLY A 1 86 ? -5.097 -19.348 5.305 1.00 85.31 86 GLY A N 1
ATOM 678 C CA . GLY A 1 86 ? -6.183 -19.195 6.278 1.00 85.31 86 GLY A CA 1
ATOM 679 C C . GLY A 1 86 ? -7.062 -17.963 6.058 1.00 85.31 86 GLY A C 1
ATOM 680 O O . GLY A 1 86 ? -7.430 -17.311 7.028 1.00 85.31 86 GLY A O 1
ATOM 681 N N . GLU A 1 87 ? -7.388 -17.650 4.800 1.00 82.19 87 GLU A N 1
ATOM 682 C CA . GLU A 1 87 ? -8.204 -16.487 4.399 1.00 82.19 87 GLU A CA 1
ATOM 683 C C . GLU A 1 87 ? -7.554 -15.135 4.730 1.00 82.19 87 GLU A C 1
ATOM 685 O O . GLU A 1 87 ? -8.224 -14.131 4.962 1.00 82.19 87 GLU A O 1
ATOM 690 N N . VAL A 1 88 ? -6.219 -15.101 4.757 1.00 79.94 88 VAL A N 1
ATOM 691 C CA . VAL A 1 88 ? -5.461 -13.861 4.941 1.00 79.94 88 VAL A CA 1
ATOM 692 C C . VAL A 1 88 ? -5.279 -13.174 3.584 1.00 79.94 88 VAL A C 1
ATOM 694 O O . VAL A 1 88 ? -4.781 -13.822 2.655 1.00 79.94 88 VAL A O 1
ATOM 697 N N . PRO A 1 89 ? -5.602 -11.871 3.462 1.00 74.12 89 PRO A N 1
A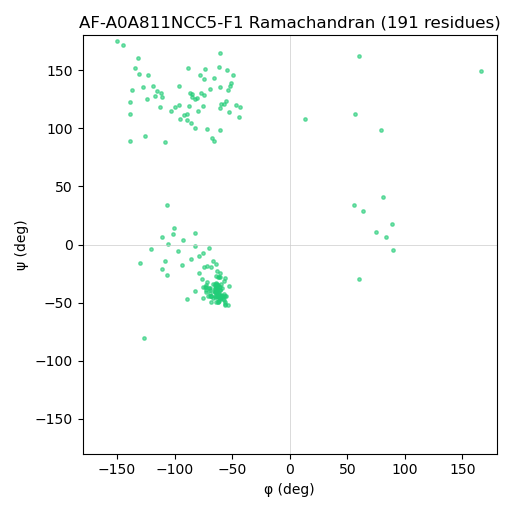TOM 698 C CA . PRO A 1 89 ? -5.394 -11.120 2.231 1.00 74.12 89 PRO A CA 1
ATOM 699 C C . PRO A 1 89 ? -3.937 -11.195 1.759 1.00 74.12 89 PRO A C 1
ATOM 701 O O . PRO A 1 89 ? -3.010 -10.829 2.481 1.00 74.12 89 PRO A O 1
ATOM 704 N N . ALA A 1 90 ? -3.730 -11.660 0.526 1.00 71.31 90 ALA A N 1
ATOM 705 C CA . ALA A 1 90 ? -2.402 -11.810 -0.076 1.00 71.31 90 ALA A CA 1
ATOM 706 C C . ALA A 1 90 ? -1.994 -10.626 -0.974 1.00 71.31 90 ALA A C 1
ATOM 708 O O . ALA A 1 90 ? -0.871 -10.597 -1.479 1.00 71.31 90 ALA A O 1
ATOM 709 N N . LEU A 1 91 ? -2.902 -9.672 -1.207 1.00 79.56 91 LEU A N 1
ATOM 710 C CA . LEU A 1 91 ? -2.693 -8.531 -2.094 1.00 79.56 91 LEU A CA 1
ATOM 711 C C . LEU A 1 91 ? -3.221 -7.245 -1.457 1.00 79.56 91 LEU A C 1
ATOM 713 O O . LEU A 1 91 ? -4.362 -7.200 -1.007 1.00 79.56 91 LEU A O 1
ATOM 717 N N . ILE A 1 92 ? -2.406 -6.193 -1.514 1.00 84.62 92 ILE A N 1
ATOM 718 C CA . ILE A 1 92 ? -2.837 -4.813 -1.288 1.00 84.62 92 ILE A CA 1
ATOM 719 C C . ILE A 1 92 ? -3.012 -4.166 -2.661 1.00 84.62 92 ILE A C 1
ATOM 721 O O . ILE A 1 92 ? -2.059 -4.084 -3.439 1.00 84.62 92 ILE A O 1
ATOM 725 N N . ALA A 1 93 ? -4.230 -3.737 -2.983 1.00 89.94 93 ALA A N 1
ATOM 726 C CA . ALA A 1 93 ? -4.471 -2.943 -4.181 1.00 89.94 93 ALA A CA 1
ATOM 727 C C . ALA A 1 93 ? -4.132 -1.476 -3.888 1.00 89.94 93 ALA A C 1
ATOM 729 O O . ALA A 1 93 ? -4.923 -0.771 -3.264 1.00 89.94 93 ALA A O 1
ATOM 730 N N . GLU A 1 94 ? -2.952 -1.035 -4.315 1.00 92.12 94 GLU A N 1
ATOM 731 C CA . GLU A 1 94 ? -2.486 0.334 -4.100 1.00 92.12 94 GLU A CA 1
ATOM 732 C C . GLU A 1 94 ? -3.157 1.314 -5.074 1.00 92.12 94 GLU A C 1
ATOM 734 O O . GLU A 1 94 ? -3.205 1.090 -6.289 1.00 92.12 94 GLU A O 1
ATOM 739 N N . VAL A 1 95 ? -3.686 2.409 -4.536 1.00 93.00 95 VAL A N 1
ATOM 740 C CA . VAL A 1 95 ? -4.337 3.488 -5.277 1.00 93.00 95 VAL A CA 1
ATOM 741 C C . VAL A 1 95 ? -3.855 4.833 -4.772 1.00 93.00 95 VAL A C 1
ATOM 743 O O . VAL A 1 95 ? -3.523 5.010 -3.603 1.00 93.00 95 VAL A O 1
ATOM 746 N N . HIS A 1 96 ? -3.888 5.812 -5.659 1.00 91.75 96 HIS A N 1
ATOM 747 C CA . HIS A 1 96 ? -3.427 7.156 -5.359 1.00 91.75 96 HIS A CA 1
ATOM 748 C C . HIS A 1 96 ? -4.429 8.237 -5.735 1.00 91.75 96 HIS A C 1
ATOM 750 O O . HIS A 1 96 ? -4.272 9.385 -5.335 1.00 91.75 96 HIS A O 1
ATOM 756 N N . ASP A 1 97 ? -5.418 7.913 -6.558 1.00 90.31 97 ASP A N 1
ATOM 757 C CA . ASP A 1 97 ? -6.431 8.863 -6.977 1.00 90.31 97 ASP A CA 1
ATOM 758 C C . ASP A 1 97 ? -7.795 8.195 -7.136 1.00 90.31 97 ASP A C 1
ATOM 760 O O . ASP A 1 97 ? -7.964 6.975 -7.068 1.00 90.31 97 ASP A O 1
ATOM 764 N N . GLU A 1 98 ? -8.795 9.037 -7.354 1.00 92.44 98 GLU A N 1
ATOM 765 C CA . GLU A 1 98 ? -10.186 8.634 -7.502 1.00 92.44 98 GLU A CA 1
ATOM 766 C C . GLU A 1 98 ? -10.400 7.659 -8.658 1.00 92.44 98 GLU A C 1
ATOM 768 O O . GLU A 1 98 ? -11.202 6.738 -8.547 1.00 92.44 98 GLU A O 1
ATOM 773 N N . ARG A 1 99 ? -9.682 7.844 -9.770 1.00 93.62 99 ARG A N 1
ATOM 774 C CA . ARG A 1 99 ? -9.853 7.013 -10.965 1.00 93.62 99 ARG A CA 1
ATOM 775 C C . ARG A 1 99 ? -9.268 5.630 -10.742 1.00 93.62 99 ARG A C 1
ATOM 777 O O . ARG A 1 99 ? -9.790 4.661 -11.285 1.00 93.62 99 ARG A O 1
ATOM 784 N N . GLU A 1 100 ? -8.155 5.537 -10.025 1.00 94.31 100 GLU A N 1
ATOM 785 C CA . GLU A 1 100 ? -7.559 4.274 -9.589 1.00 94.31 100 GLU A CA 1
ATOM 786 C C . GLU A 1 100 ? -8.489 3.542 -8.626 1.00 94.31 100 GLU A C 1
ATOM 788 O O . GLU A 1 100 ? -8.837 2.387 -8.884 1.00 94.31 100 GLU A O 1
ATOM 793 N N . L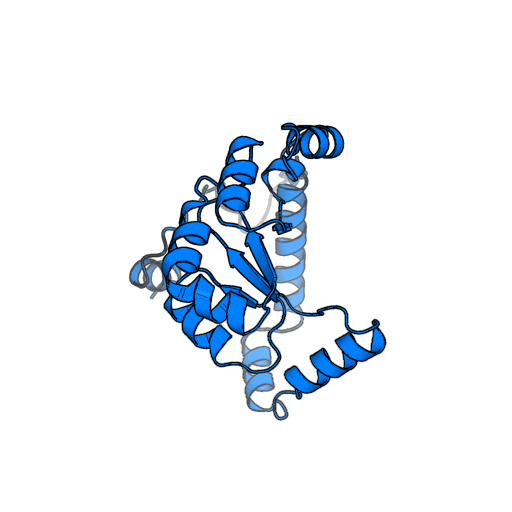EU A 1 101 ? -8.987 4.239 -7.603 1.00 94.62 101 LEU A N 1
ATOM 794 C CA . LEU A 1 101 ? -9.936 3.677 -6.648 1.00 94.62 101 LEU A CA 1
ATOM 795 C C . LEU A 1 101 ? -11.220 3.190 -7.333 1.00 94.62 101 LEU A C 1
ATOM 797 O O . LEU A 1 101 ? -11.653 2.064 -7.101 1.00 94.62 101 LEU A O 1
ATOM 801 N N . ASP A 1 102 ? -11.784 3.970 -8.256 1.00 95.19 102 ASP A N 1
ATOM 802 C CA . ASP A 1 102 ? -12.980 3.583 -9.012 1.00 95.19 102 ASP A CA 1
ATOM 803 C C . ASP A 1 102 ? -12.748 2.349 -9.906 1.00 95.19 102 ASP A C 1
ATOM 805 O O . ASP A 1 102 ? -13.696 1.620 -10.203 1.00 95.19 102 ASP A O 1
ATOM 809 N N . ARG A 1 103 ? -11.510 2.090 -10.357 1.00 94.75 103 ARG A N 1
ATOM 810 C CA . ARG A 1 103 ? -11.170 0.847 -11.075 1.00 94.75 103 ARG A CA 1
ATOM 811 C C . ARG A 1 103 ? -11.070 -0.331 -10.117 1.00 94.75 103 ARG A C 1
ATOM 813 O O . ARG A 1 103 ? -11.647 -1.373 -10.407 1.00 94.75 103 ARG A O 1
ATOM 820 N N . VAL A 1 104 ? -10.385 -0.160 -8.988 1.00 93.00 104 VAL A N 1
ATOM 821 C CA . VAL A 1 104 ? -10.212 -1.218 -7.981 1.00 93.00 104 VAL A CA 1
ATOM 822 C C . VAL A 1 104 ? -11.556 -1.649 -7.395 1.00 93.00 104 VAL A C 1
ATOM 824 O O . VAL A 1 104 ? -11.822 -2.841 -7.296 1.00 93.00 104 VAL A O 1
ATOM 827 N N . LEU A 1 105 ? -12.465 -0.712 -7.112 1.00 93.31 105 LEU A N 1
ATOM 828 C CA . LEU A 1 105 ? -13.794 -1.017 -6.563 1.00 93.31 105 LEU A CA 1
ATOM 829 C C . LEU A 1 105 ? -14.700 -1.834 -7.507 1.00 93.31 105 LEU A C 1
ATOM 831 O O . LEU A 1 105 ? -15.698 -2.404 -7.050 1.00 93.31 105 LEU A O 1
ATOM 835 N N . LYS A 1 106 ? -14.371 -1.892 -8.805 1.00 92.81 106 LYS A N 1
ATOM 836 C CA . LYS A 1 106 ? -15.058 -2.726 -9.808 1.00 92.81 106 LYS A CA 1
ATOM 837 C C . LYS A 1 106 ? -14.514 -4.152 -9.879 1.00 92.81 106 LYS A C 1
ATOM 839 O O . LYS A 1 106 ? -15.132 -4.978 -10.539 1.00 92.81 106 LYS A O 1
ATOM 844 N N . VAL A 1 107 ? -13.372 -4.426 -9.253 1.00 87.75 107 VAL A N 1
ATOM 845 C CA . VAL A 1 107 ? -12.792 -5.767 -9.192 1.00 87.75 107 VAL A CA 1
ATOM 846 C C . VAL A 1 107 ? -13.428 -6.512 -8.022 1.00 87.75 107 VAL A C 1
ATOM 848 O O . VAL A 1 107 ? -13.458 -6.016 -6.893 1.00 87.75 107 VAL A O 1
ATOM 851 N N . ASP A 1 108 ? -13.966 -7.696 -8.295 1.00 83.00 108 ASP A N 1
ATOM 852 C CA . ASP A 1 108 ? -14.493 -8.578 -7.257 1.00 83.00 108 ASP A CA 1
ATOM 853 C C . ASP A 1 108 ? -13.348 -9.300 -6.533 1.00 83.00 108 ASP A C 1
ATOM 855 O O . ASP A 1 108 ? -12.324 -9.616 -7.136 1.00 83.00 108 ASP A O 1
ATOM 859 N N . GLY A 1 109 ? -13.513 -9.544 -5.230 1.00 79.75 109 GLY A N 1
ATOM 860 C CA . GLY A 1 109 ? -12.503 -10.217 -4.400 1.00 79.75 109 GLY A CA 1
ATOM 861 C C . GLY A 1 109 ? -11.389 -9.313 -3.859 1.00 79.75 109 GLY A C 1
ATOM 862 O O . GLY A 1 109 ? -10.454 -9.805 -3.238 1.00 79.75 109 GLY A O 1
ATOM 863 N N . VAL A 1 110 ? -11.464 -7.992 -4.059 1.00 86.38 110 VAL A N 1
ATOM 864 C CA . VAL A 1 110 ? -10.561 -7.057 -3.370 1.00 86.38 110 VAL A CA 1
ATOM 865 C C . VAL A 1 110 ? -10.999 -6.918 -1.918 1.00 86.38 110 VAL A C 1
ATOM 867 O O . VAL A 1 110 ? -12.100 -6.446 -1.649 1.00 86.38 110 VAL A O 1
ATOM 870 N N . GLU A 1 111 ? -10.114 -7.288 -0.998 1.00 87.50 111 GLU A N 1
ATOM 871 C CA . GLU A 1 111 ? -10.366 -7.248 0.449 1.00 87.50 111 GLU A CA 1
ATOM 872 C C . GLU A 1 111 ? -9.529 -6.182 1.165 1.00 87.50 111 GLU A C 1
ATOM 874 O O . GLU A 1 111 ? -9.913 -5.718 2.237 1.00 87.50 111 GLU A O 1
ATOM 879 N N . LEU A 1 112 ? -8.418 -5.752 0.553 1.00 91.25 112 LEU A N 1
ATOM 880 C CA . LEU A 1 112 ? -7.458 -4.818 1.132 1.00 91.25 112 LEU A CA 1
ATOM 881 C C . LEU A 1 112 ? -6.990 -3.793 0.087 1.00 91.25 112 LEU A C 1
ATOM 883 O O . LEU A 1 112 ? -6.459 -4.153 -0.968 1.00 91.25 112 LEU A O 1
ATOM 887 N N . ILE A 1 113 ? -7.190 -2.508 0.381 1.00 93.81 113 ILE A N 1
ATOM 888 C CA . ILE A 1 113 ? -6.762 -1.379 -0.457 1.00 93.81 113 ILE A CA 1
ATOM 889 C C . ILE A 1 113 ? -5.714 -0.564 0.288 1.00 93.81 113 ILE A C 1
ATOM 891 O O . ILE A 1 113 ? -5.913 -0.190 1.440 1.00 93.81 113 ILE A O 1
ATOM 895 N N . GLY A 1 114 ? -4.628 -0.248 -0.401 1.00 94.50 114 GLY A N 1
ATOM 896 C CA . GLY A 1 114 ? -3.621 0.697 0.051 1.00 94.50 114 GLY A CA 1
ATOM 897 C C . GLY A 1 114 ? -3.887 2.065 -0.551 1.00 94.50 114 GLY A C 1
ATOM 898 O O . GLY A 1 114 ? -3.925 2.185 -1.771 1.00 94.50 114 GLY A O 1
ATOM 899 N N . ILE A 1 115 ? -4.106 3.098 0.257 1.00 93.38 115 ILE A N 1
ATOM 900 C CA . ILE A 1 115 ? -4.142 4.476 -0.236 1.00 93.38 115 ILE A CA 1
ATOM 901 C C . ILE A 1 115 ? -2.763 5.077 -0.026 1.00 93.38 115 ILE A C 1
ATOM 903 O O . ILE A 1 115 ? -2.382 5.401 1.098 1.00 93.38 115 ILE A O 1
ATOM 907 N N . ASN A 1 116 ? -2.034 5.257 -1.120 1.00 91.00 116 ASN A N 1
ATOM 908 C CA . ASN A 1 116 ? -0.753 5.933 -1.098 1.00 91.00 116 ASN A CA 1
ATOM 909 C C . ASN A 1 116 ? -0.963 7.439 -1.259 1.00 91.00 116 ASN A C 1
ATOM 911 O O . ASN A 1 116 ? -1.487 7.928 -2.267 1.00 91.00 116 ASN A O 1
ATOM 915 N N . ASN A 1 117 ? -0.531 8.193 -0.251 1.00 81.69 117 ASN A N 1
ATOM 916 C CA . ASN A 1 117 ? -0.730 9.632 -0.206 1.00 81.69 117 ASN A CA 1
ATOM 917 C C . ASN A 1 117 ? 0.106 10.437 -1.221 1.00 81.69 117 ASN A C 1
ATOM 919 O O . ASN A 1 117 ? -0.089 11.647 -1.321 1.00 81.69 117 ASN A O 1
ATOM 923 N N . ARG A 1 118 ? 0.981 9.794 -2.020 1.00 69.94 118 ARG A N 1
ATOM 924 C CA . ARG A 1 118 ? 1.889 10.368 -3.051 1.00 69.94 118 ARG A CA 1
ATOM 925 C C . ARG A 1 118 ? 2.907 11.393 -2.553 1.00 69.94 118 ARG A C 1
ATOM 927 O O . ARG A 1 118 ? 3.975 11.522 -3.146 1.00 69.94 118 ARG A O 1
ATOM 934 N N . SER A 1 119 ? 2.582 12.125 -1.500 1.00 62.97 119 SER A N 1
ATOM 935 C CA . SER A 1 119 ? 3.476 12.971 -0.739 1.00 62.97 119 SER A CA 1
ATOM 936 C C . SER A 1 119 ? 3.958 12.191 0.470 1.00 62.97 119 SER A C 1
ATOM 938 O O . SER A 1 119 ? 3.178 11.555 1.175 1.00 62.97 119 SER A O 1
ATOM 940 N N . LEU A 1 120 ? 5.252 12.290 0.744 1.00 57.53 120 LEU A N 1
ATOM 941 C CA . LEU A 1 120 ? 5.786 11.808 2.008 1.00 57.53 120 LEU A CA 1
ATOM 942 C C . LEU A 1 120 ? 5.304 12.676 3.170 1.00 57.53 120 LEU A C 1
ATOM 944 O O . LEU A 1 120 ? 5.318 12.194 4.285 1.00 57.53 120 LEU A O 1
ATOM 948 N N . VAL A 1 121 ? 4.843 13.907 2.920 1.00 58.28 121 VAL A N 1
ATOM 949 C CA . VAL A 1 121 ? 4.586 14.940 3.942 1.00 58.28 121 VAL A CA 1
ATOM 950 C C . VAL A 1 121 ? 3.092 15.198 4.183 1.00 58.28 121 VAL A C 1
ATOM 952 O O . VAL A 1 121 ? 2.740 15.858 5.150 1.00 58.28 121 VAL A O 1
ATOM 955 N N . ASP A 1 122 ? 2.206 14.720 3.307 1.00 67.38 122 ASP A N 1
ATOM 956 C CA . ASP A 1 122 ? 0.768 15.010 3.377 1.00 67.38 122 ASP A CA 1
ATOM 957 C C . ASP A 1 122 ? -0.035 13.709 3.351 1.00 67.38 122 ASP A C 1
ATOM 959 O O . ASP A 1 122 ? 0.260 12.832 2.547 1.00 67.38 122 ASP A O 1
ATOM 963 N N . THR A 1 123 ? -1.039 13.595 4.221 1.00 72.69 123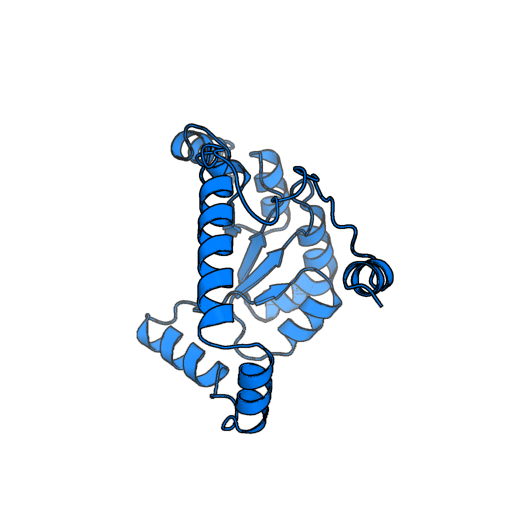 THR A N 1
ATOM 964 C CA . THR A 1 123 ? -1.957 12.450 4.349 1.00 72.69 123 THR A CA 1
ATOM 965 C C . THR A 1 123 ? -3.387 12.775 3.898 1.00 72.69 123 THR A C 1
ATOM 967 O O . THR A 1 123 ? -4.295 11.948 4.027 1.00 72.69 123 THR A O 1
ATOM 970 N N . ALA A 1 124 ? -3.620 13.967 3.337 1.00 82.75 124 ALA A N 1
ATOM 971 C CA . ALA A 1 124 ? -4.942 14.433 2.920 1.00 82.75 124 ALA A CA 1
ATOM 972 C C . ALA A 1 124 ? -5.602 13.556 1.842 1.00 82.75 124 ALA A C 1
ATOM 974 O O . ALA A 1 124 ? -6.832 13.515 1.750 1.00 82.75 124 ALA A O 1
ATOM 975 N N . ASN A 1 125 ? -4.814 12.825 1.042 1.00 83.94 125 ASN A N 1
ATOM 976 C CA . ASN A 1 125 ? -5.339 11.970 -0.023 1.00 83.94 125 ASN A CA 1
ATOM 977 C C . ASN A 1 125 ? -6.228 10.845 0.532 1.00 83.94 125 ASN A C 1
ATOM 979 O O . ASN A 1 125 ? -7.317 10.613 0.003 1.00 83.94 125 ASN A O 1
ATOM 983 N N . THR A 1 126 ? -5.815 10.200 1.632 1.00 85.81 126 THR A N 1
ATOM 984 C CA . THR A 1 126 ? -6.62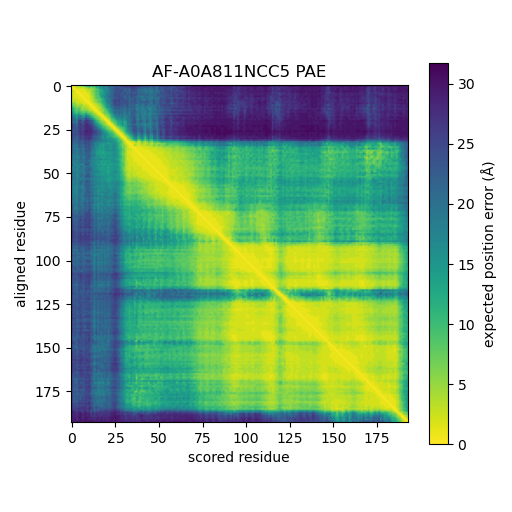4 9.197 2.342 1.00 85.81 126 THR A CA 1
ATOM 985 C C . THR A 1 126 ? -7.999 9.748 2.704 1.00 85.81 126 THR A C 1
ATOM 987 O O . THR A 1 126 ? -9.012 9.152 2.332 1.00 85.81 126 THR A O 1
ATOM 990 N N . ASN A 1 127 ? -8.058 10.913 3.352 1.00 87.56 127 ASN A N 1
ATOM 991 C CA . ASN A 1 127 ? -9.328 11.536 3.728 1.00 87.56 127 ASN A CA 1
ATOM 992 C C . ASN A 1 127 ? -10.186 11.880 2.508 1.00 87.56 127 ASN A C 1
ATOM 994 O O . ASN A 1 127 ? -11.340 11.463 2.434 1.00 87.56 127 ASN A O 1
ATOM 998 N N . MET A 1 128 ? -9.613 12.546 1.505 1.00 91.06 128 MET A N 1
ATOM 999 C CA . MET A 1 128 ? -10.330 12.913 0.281 1.00 91.06 128 MET A CA 1
ATOM 1000 C C . MET A 1 128 ? -10.951 11.692 -0.420 1.00 91.06 128 MET A C 1
ATOM 1002 O O . MET A 1 128 ? -12.098 11.736 -0.874 1.00 91.06 128 MET A O 1
ATOM 1006 N N . LEU A 1 129 ? -10.208 10.588 -0.546 1.00 91.94 129 LEU A N 1
ATOM 1007 C CA . LEU A 1 129 ? -10.715 9.381 -1.200 1.00 91.94 129 LEU A CA 1
ATOM 1008 C C . LEU A 1 129 ? -11.803 8.692 -0.367 1.00 91.94 129 LEU A C 1
ATOM 1010 O O . LEU A 1 129 ? -12.799 8.225 -0.934 1.00 91.94 129 LEU A O 1
ATOM 1014 N N . LEU A 1 130 ? -11.662 8.676 0.960 1.00 91.38 130 LEU A N 1
ATOM 1015 C CA . LEU A 1 130 ? -12.660 8.113 1.872 1.00 91.38 130 LEU A CA 1
ATOM 1016 C C . LEU A 1 130 ? -13.935 8.949 1.947 1.00 91.38 130 LEU A C 1
ATOM 1018 O O . LEU A 1 130 ? -15.020 8.374 1.973 1.00 91.38 130 LEU A O 1
ATOM 1022 N N . GLU A 1 131 ? -13.852 10.275 1.905 1.00 92.88 131 GLU A N 1
ATOM 1023 C CA . GLU A 1 131 ? -15.037 11.135 1.820 1.00 92.88 131 GLU A CA 1
ATOM 1024 C C . GLU A 1 131 ? -15.876 10.790 0.589 1.00 92.88 131 GLU A C 1
ATOM 1026 O O . GLU A 1 131 ? -17.100 10.671 0.661 1.00 92.88 131 GLU A O 1
ATOM 1031 N N . LYS A 1 132 ? -15.217 10.562 -0.549 1.00 92.81 132 LYS A N 1
ATOM 1032 C CA . LYS A 1 132 ? -15.919 10.324 -1.810 1.00 92.81 132 LYS A CA 1
ATOM 1033 C C . LYS A 1 132 ? -16.392 8.876 -1.982 1.00 92.81 132 LYS A C 1
ATOM 1035 O O . LYS A 1 132 ? -17.458 8.652 -2.551 1.00 92.81 132 LYS A O 1
ATOM 1040 N N . ARG A 1 133 ? -15.590 7.879 -1.579 1.00 95.56 133 ARG A N 1
ATOM 1041 C CA . ARG A 1 133 ? -15.836 6.439 -1.855 1.00 95.56 133 ARG A CA 1
ATOM 1042 C C . ARG A 1 133 ? -15.978 5.580 -0.601 1.00 95.56 133 ARG A C 1
ATOM 1044 O O . ARG A 1 133 ? -16.301 4.396 -0.716 1.00 95.56 133 ARG A O 1
ATOM 1051 N N . GLY A 1 134 ? -15.802 6.143 0.592 1.00 93.12 134 GLY A N 1
ATOM 1052 C CA . GLY A 1 134 ? -15.809 5.412 1.861 1.00 93.12 134 GLY A CA 1
ATOM 1053 C C . GLY A 1 134 ? -17.093 4.625 2.101 1.00 93.12 134 GLY A C 1
ATOM 1054 O O . GLY A 1 134 ? -17.043 3.532 2.657 1.00 93.12 134 GLY A O 1
ATOM 1055 N N . TYR A 1 135 ? -18.238 5.106 1.607 1.00 94.19 135 TYR A N 1
ATOM 1056 C CA . TYR A 1 135 ? -19.487 4.342 1.648 1.00 94.19 135 TYR A CA 1
ATOM 1057 C C . TYR A 1 135 ? -19.391 3.011 0.880 1.00 94.19 135 TYR A C 1
ATOM 1059 O O . TYR A 1 135 ? -19.808 1.971 1.390 1.00 94.19 135 TYR A O 1
ATOM 1067 N N . ILE A 1 136 ? -18.817 3.021 -0.327 1.00 94.56 136 ILE A N 1
ATOM 1068 C CA . ILE A 1 136 ? -18.671 1.822 -1.166 1.00 94.56 136 ILE A CA 1
ATOM 1069 C C . ILE A 1 136 ? -17.669 0.856 -0.529 1.00 94.56 136 ILE A C 1
ATOM 1071 O O . ILE A 1 136 ? -17.953 -0.338 -0.438 1.00 94.56 136 ILE A O 1
ATOM 1075 N N . ILE A 1 137 ? -16.542 1.382 -0.040 1.00 94.06 137 ILE A N 1
ATOM 1076 C CA . ILE A 1 137 ? -15.505 0.625 0.679 1.00 94.06 137 ILE A CA 1
ATOM 1077 C C . ILE A 1 137 ? -16.117 -0.092 1.890 1.00 94.06 137 ILE A C 1
ATOM 1079 O O . ILE A 1 137 ? -16.009 -1.313 2.003 1.00 94.06 137 ILE A O 1
ATOM 1083 N N . LYS A 1 138 ? -16.852 0.640 2.741 1.00 93.06 138 LYS A N 1
ATOM 1084 C CA . LYS A 1 138 ? -17.544 0.085 3.917 1.00 93.06 138 LYS A CA 1
ATOM 1085 C C . LYS A 1 138 ? -18.584 -0.963 3.525 1.00 93.06 138 LYS A C 1
ATOM 1087 O O . LYS A 1 138 ? -18.620 -2.037 4.118 1.00 93.06 138 LYS A O 1
ATOM 1092 N N . LYS A 1 139 ? -19.400 -0.692 2.499 1.00 94.06 139 LYS A N 1
ATOM 1093 C CA . LYS A 1 139 ? -20.417 -1.633 1.999 1.00 94.06 139 LYS A CA 1
ATOM 1094 C C . LYS A 1 139 ? -19.797 -2.944 1.504 1.00 94.06 139 LYS A C 1
ATOM 1096 O O . LYS A 1 139 ? -20.368 -4.003 1.744 1.00 94.06 139 LYS A O 1
ATOM 1101 N N . LYS A 1 140 ? -18.644 -2.875 0.833 1.00 92.25 140 LYS A N 1
ATOM 1102 C CA . LYS A 1 140 ? -17.887 -4.046 0.365 1.00 92.25 140 LYS A CA 1
ATOM 1103 C C . LYS A 1 140 ? -17.003 -4.674 1.454 1.00 92.25 140 LYS A C 1
ATOM 1105 O O . LYS A 1 140 ? -16.388 -5.695 1.184 1.00 92.25 140 LYS A O 1
ATOM 1110 N N . ARG A 1 141 ? -16.974 -4.109 2.671 1.00 91.50 141 ARG A N 1
ATOM 1111 C CA . ARG A 1 141 ? -16.148 -4.558 3.809 1.00 91.50 141 ARG A CA 1
ATOM 1112 C C . ARG A 1 141 ? -14.653 -4.622 3.477 1.00 91.50 141 ARG A C 1
ATOM 1114 O O . ARG A 1 141 ? -13.944 -5.484 3.980 1.00 91.50 141 ARG A O 1
ATOM 1121 N N . ILE A 1 142 ? -14.196 -3.704 2.632 1.00 91.19 142 ILE A N 1
ATOM 1122 C CA . ILE A 1 142 ? -12.797 -3.623 2.218 1.00 91.19 142 ILE A CA 1
ATOM 1123 C C . ILE A 1 142 ? -12.010 -2.916 3.319 1.00 91.19 142 ILE A C 1
ATOM 1125 O O . ILE A 1 142 ? -12.371 -1.808 3.724 1.00 91.19 142 ILE A O 1
ATOM 1129 N N . GLN A 1 143 ? -10.939 -3.545 3.794 1.00 91.69 143 GLN A N 1
ATOM 1130 C CA . GLN A 1 143 ? -9.996 -2.913 4.704 1.00 91.69 143 GLN A CA 1
ATOM 1131 C C . GLN A 1 143 ? -9.127 -1.919 3.930 1.00 91.69 143 GLN A C 1
ATOM 1133 O O . GLN A 1 143 ? -8.748 -2.154 2.783 1.00 91.69 143 GLN A O 1
ATOM 1138 N N . VAL A 1 144 ? -8.811 -0.792 4.561 1.00 93.19 144 VAL A N 1
ATOM 1139 C CA . VAL A 1 144 ? -7.977 0.251 3.965 1.00 93.19 144 VAL A CA 1
ATOM 1140 C C . VAL A 1 144 ? -6.724 0.439 4.806 1.00 93.19 144 VAL A C 1
ATOM 1142 O O . VAL A 1 144 ? -6.796 0.481 6.034 1.00 93.19 144 VAL A O 1
ATOM 1145 N N . VAL A 1 145 ? -5.589 0.565 4.126 1.00 93.69 145 VAL A N 1
ATOM 1146 C CA . VAL A 1 145 ? -4.288 0.917 4.689 1.00 93.69 145 VAL A CA 1
ATOM 1147 C C . VAL A 1 145 ? -3.931 2.310 4.192 1.00 93.69 145 VAL A C 1
ATOM 1149 O O . VAL A 1 145 ? -3.966 2.546 2.989 1.00 93.69 145 VAL A O 1
ATOM 1152 N N . SER A 1 146 ? -3.597 3.238 5.088 1.00 92.50 146 SER A N 1
ATOM 1153 C CA . SER A 1 146 ? -2.988 4.507 4.668 1.00 92.50 146 SER A CA 1
ATOM 1154 C C . SER A 1 146 ? -1.477 4.334 4.556 1.00 92.50 146 SER A C 1
ATOM 1156 O O . SER A 1 146 ? -0.836 3.856 5.495 1.00 92.50 146 SER A O 1
ATOM 1158 N N . GLU A 1 147 ? -0.905 4.751 3.431 1.00 90.56 147 GLU A N 1
ATOM 1159 C CA . GLU A 1 147 ? 0.516 4.595 3.123 1.00 90.56 147 GLU A CA 1
ATOM 1160 C C . GLU A 1 147 ? 1.173 5.942 2.825 1.00 90.56 147 GLU A C 1
ATOM 1162 O O . GLU A 1 147 ? 0.567 6.815 2.194 1.00 90.56 147 GLU A O 1
ATOM 1167 N N . SER A 1 148 ? 2.445 6.081 3.218 1.00 84.56 148 SER A N 1
ATOM 1168 C CA . SER A 1 148 ? 3.223 7.330 3.112 1.00 84.56 148 SER A CA 1
ATOM 1169 C C . SER A 1 148 ? 2.594 8.498 3.896 1.00 84.56 148 SER A C 1
ATOM 1171 O O . SER A 1 148 ? 1.429 8.440 4.291 1.00 84.56 148 SER A O 1
ATOM 1173 N N . GLY A 1 149 ? 3.345 9.567 4.181 1.00 81.56 149 GLY A N 1
ATOM 1174 C CA . GLY A 1 149 ? 2.780 10.711 4.920 1.00 81.56 149 GLY A CA 1
ATOM 1175 C C . GLY A 1 149 ? 2.886 10.639 6.447 1.00 81.56 149 GLY A C 1
ATOM 1176 O O . GLY A 1 149 ? 2.480 11.576 7.117 1.00 81.56 149 GLY A O 1
ATOM 1177 N N . LEU A 1 150 ? 3.374 9.530 7.014 1.00 86.06 150 LEU A N 1
ATOM 1178 C CA . LEU A 1 150 ? 3.229 9.219 8.443 1.00 86.06 150 LEU A CA 1
ATOM 1179 C C . LEU A 1 150 ? 4.561 9.360 9.190 1.00 86.06 150 LEU A C 1
ATOM 1181 O O . LEU A 1 150 ? 5.317 8.391 9.317 1.00 86.06 150 LEU A O 1
ATOM 1185 N N . PHE A 1 151 ? 4.857 10.565 9.677 1.00 87.25 151 PHE A N 1
ATOM 1186 C CA . PHE A 1 151 ? 6.098 10.869 10.399 1.00 87.25 151 PHE A CA 1
ATOM 1187 C C . PHE A 1 151 ? 5.902 11.052 11.902 1.00 87.25 151 PHE A C 1
ATOM 1189 O O . PHE A 1 151 ? 6.836 10.842 12.675 1.00 87.25 151 PHE A O 1
ATOM 1196 N N . THR A 1 152 ? 4.705 11.451 12.314 1.00 87.75 152 THR A N 1
ATOM 1197 C CA . THR A 1 152 ? 4.38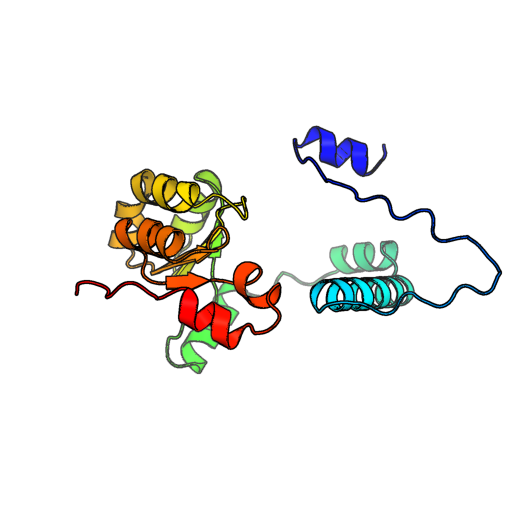8 11.856 13.680 1.00 87.75 152 THR A CA 1
ATOM 1198 C C . THR A 1 152 ? 3.109 11.179 14.180 1.00 87.75 152 THR A C 1
ATOM 1200 O O . THR A 1 152 ? 2.280 10.738 13.379 1.00 87.75 152 THR A O 1
ATOM 1203 N N . PRO A 1 153 ? 2.892 11.128 15.508 1.00 88.81 153 PRO A N 1
ATOM 1204 C CA . PRO A 1 153 ? 1.622 10.677 16.075 1.00 88.81 153 PRO A CA 1
ATOM 1205 C C . PRO A 1 153 ? 0.403 11.456 15.580 1.00 88.81 153 PRO A C 1
ATOM 1207 O O . PRO A 1 153 ? -0.691 10.901 15.527 1.00 88.81 153 PRO A O 1
ATOM 1210 N N . ASP A 1 154 ? 0.573 12.730 15.220 1.00 88.56 154 ASP A N 1
ATOM 1211 C CA . ASP A 1 154 ? -0.524 13.548 14.705 1.00 88.56 154 ASP A CA 1
ATOM 1212 C C . ASP A 1 154 ? -0.917 13.132 13.281 1.00 88.56 154 ASP A C 1
ATOM 1214 O O . ASP A 1 154 ? -2.109 13.098 12.977 1.00 88.56 154 ASP A O 1
ATOM 1218 N N . ASP A 1 155 ? 0.040 12.706 12.449 1.00 87.88 155 ASP A N 1
ATOM 1219 C CA . ASP A 1 155 ? -0.251 12.147 11.120 1.00 87.88 155 ASP A CA 1
ATOM 1220 C C . ASP A 1 155 ? -1.052 10.839 11.235 1.00 87.88 155 ASP A C 1
ATOM 1222 O O . ASP A 1 155 ? -2.009 10.608 10.493 1.00 87.88 155 ASP A O 1
ATOM 1226 N N . VAL A 1 156 ? -0.697 9.991 12.210 1.00 88.88 156 VAL A N 1
ATOM 1227 C CA . VAL A 1 156 ? -1.433 8.750 12.504 1.00 88.88 156 VAL A CA 1
ATOM 1228 C C . VAL A 1 156 ? -2.833 9.060 13.033 1.00 88.88 156 VAL A C 1
ATOM 1230 O O . VAL A 1 156 ? -3.812 8.494 12.545 1.00 88.88 156 VAL A O 1
ATOM 1233 N N . ALA A 1 157 ? -2.955 9.992 13.979 1.00 87.88 157 ALA A N 1
ATOM 1234 C CA . ALA A 1 157 ? -4.249 10.407 14.517 1.00 87.88 157 ALA A CA 1
ATOM 1235 C C . ALA A 1 157 ? -5.159 10.994 13.424 1.00 87.88 157 ALA A C 1
ATOM 1237 O O . ALA A 1 157 ? -6.367 10.755 13.421 1.00 87.88 157 ALA A O 1
ATOM 1238 N N . TYR A 1 158 ? -4.592 11.729 12.465 1.00 87.38 158 TYR A N 1
ATOM 1239 C CA . TYR A 1 158 ? -5.331 12.306 11.346 1.00 87.38 158 TYR A CA 1
ATOM 1240 C C . TYR A 1 158 ? -6.008 11.237 10.473 1.00 87.38 158 TYR A C 1
ATOM 1242 O O . TYR A 1 158 ? -7.195 11.363 10.158 1.00 87.38 158 TYR A O 1
ATOM 1250 N N . VAL A 1 159 ? -5.303 10.153 10.127 1.00 88.94 159 VAL A N 1
ATOM 1251 C CA . VAL A 1 159 ? -5.889 9.048 9.343 1.00 88.94 159 VAL A CA 1
ATOM 1252 C C . VAL A 1 159 ? -6.798 8.146 10.186 1.00 88.94 159 VAL A C 1
ATOM 1254 O O . VAL A 1 159 ? -7.799 7.638 9.680 1.00 88.94 159 VAL A O 1
ATOM 1257 N N . GLN A 1 160 ? -6.536 8.009 11.488 1.00 88.44 160 GLN A N 1
ATOM 1258 C CA . GLN A 1 160 ? -7.434 7.308 12.413 1.00 88.44 160 GLN A CA 1
ATOM 1259 C C . GLN A 1 160 ? -8.780 8.012 12.563 1.00 88.44 160 GLN A C 1
ATOM 1261 O O . GLN A 1 160 ? -9.818 7.352 12.523 1.00 88.44 160 GLN A O 1
ATOM 1266 N N . ASN A 1 161 ? -8.790 9.344 12.631 1.00 87.62 161 ASN A N 1
ATOM 1267 C CA . ASN A 1 161 ? -10.023 10.134 12.646 1.00 87.62 161 ASN A CA 1
ATOM 1268 C C . ASN A 1 161 ? -10.845 9.976 11.351 1.00 87.62 161 ASN A C 1
ATOM 1270 O O . ASN A 1 161 ? -12.062 10.149 11.372 1.00 87.62 161 ASN A O 1
ATOM 1274 N N . ALA A 1 162 ? -10.211 9.576 10.243 1.00 85.25 162 ALA A N 1
ATOM 1275 C CA . ALA A 1 162 ? -10.884 9.191 8.998 1.00 85.25 162 ALA A CA 1
ATOM 1276 C C . ALA A 1 162 ? -11.551 7.799 9.063 1.00 85.25 162 ALA A C 1
ATOM 1278 O O . ALA A 1 162 ? -12.253 7.385 8.135 1.00 85.25 162 ALA A O 1
ATOM 1279 N N . GLY A 1 163 ? -11.317 7.052 10.146 1.00 86.88 163 GLY A N 1
ATOM 1280 C CA . GLY A 1 163 ? -11.736 5.667 10.337 1.00 86.88 163 GLY A CA 1
ATOM 1281 C C . GLY A 1 163 ? -10.731 4.630 9.830 1.00 86.88 163 GLY A C 1
ATOM 1282 O O . GLY A 1 163 ? -11.126 3.483 9.614 1.00 86.88 163 GLY A O 1
ATOM 1283 N N . ILE A 1 164 ? -9.464 5.009 9.609 1.00 89.69 164 ILE A N 1
ATOM 1284 C CA . ILE A 1 164 ? -8.401 4.095 9.171 1.00 89.69 164 ILE A CA 1
ATOM 1285 C C . ILE A 1 164 ? -7.483 3.732 10.329 1.00 89.69 164 ILE A C 1
ATOM 1287 O O . ILE A 1 164 ? -6.731 4.555 10.836 1.00 89.69 164 ILE A O 1
ATOM 1291 N N . PHE A 1 165 ? -7.491 2.456 10.698 1.00 87.62 165 PHE A N 1
ATOM 1292 C CA . PHE A 1 165 ? -6.707 1.938 11.823 1.00 87.62 165 PHE A CA 1
ATOM 1293 C C . PHE A 1 165 ? -5.490 1.121 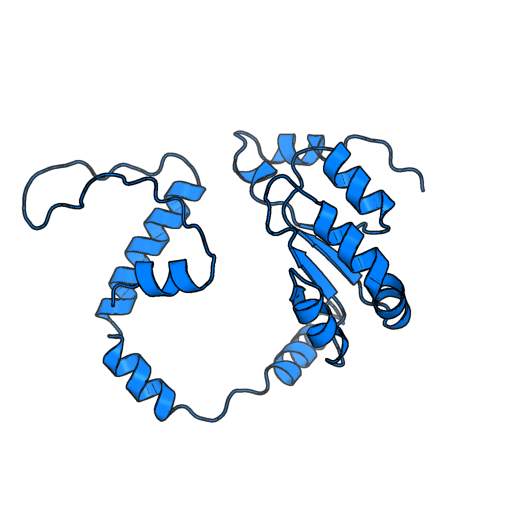11.386 1.00 87.62 165 PHE A C 1
ATOM 1295 O O . PHE A 1 165 ? -4.754 0.606 12.223 1.00 87.62 165 PHE A O 1
ATOM 1302 N N . THR A 1 166 ? -5.274 0.977 10.079 1.00 89.75 166 THR A N 1
ATOM 1303 C CA . THR A 1 166 ? -4.134 0.255 9.516 1.00 89.75 166 THR A CA 1
ATOM 1304 C C . THR A 1 166 ? -3.278 1.223 8.716 1.00 89.75 166 THR A C 1
ATOM 1306 O O . THR A 1 166 ? -3.773 1.937 7.845 1.00 89.75 166 THR A O 1
ATOM 1309 N N . VAL A 1 167 ? -1.986 1.250 9.020 1.00 90.75 167 VAL A N 1
ATOM 1310 C CA . VAL A 1 167 ? -1.019 2.135 8.376 1.00 90.75 167 VAL A CA 1
ATOM 1311 C C . VAL A 1 167 ? 0.205 1.352 7.929 1.00 90.75 167 VAL A C 1
ATOM 1313 O O . VAL A 1 167 ? 0.609 0.400 8.597 1.00 90.75 167 VAL A O 1
ATOM 1316 N N . LEU A 1 168 ? 0.803 1.767 6.814 1.00 90.19 168 LEU A N 1
ATOM 1317 C CA . LEU A 1 168 ? 2.094 1.267 6.354 1.00 90.19 168 LEU A CA 1
ATOM 1318 C C . LEU A 1 168 ? 3.114 2.397 6.450 1.00 90.19 168 LEU A C 1
ATOM 1320 O O . LEU A 1 168 ? 2.982 3.439 5.805 1.00 90.19 168 LEU A O 1
ATOM 1324 N N . VAL A 1 169 ? 4.136 2.176 7.274 1.00 88.19 169 VAL A N 1
ATOM 1325 C CA . VAL A 1 169 ? 5.143 3.178 7.613 1.00 88.19 169 VAL A CA 1
ATOM 1326 C C . VAL A 1 169 ? 6.524 2.627 7.281 1.00 88.19 169 VAL A C 1
ATOM 1328 O O . VAL A 1 169 ? 6.886 1.540 7.726 1.00 88.19 169 VAL A O 1
ATOM 1331 N N . GLY A 1 170 ? 7.285 3.366 6.477 1.00 86.00 170 GLY A N 1
ATOM 1332 C CA . GLY A 1 170 ? 8.614 2.956 6.024 1.00 86.00 170 GLY A CA 1
ATOM 1333 C C . GLY A 1 170 ? 9.660 4.021 6.316 1.00 86.00 170 GLY A C 1
ATOM 1334 O O . GLY A 1 170 ? 10.398 3.923 7.290 1.00 86.00 170 GLY A O 1
ATOM 1335 N N . GLU A 1 171 ? 9.721 5.047 5.469 1.00 83.62 171 GLU A N 1
ATOM 1336 C CA . GLU A 1 171 ? 10.791 6.053 5.485 1.00 83.62 171 GLU A CA 1
ATOM 1337 C C . GLU A 1 171 ? 10.976 6.747 6.839 1.00 83.62 171 GLU A C 1
ATOM 1339 O O . GLU A 1 171 ? 12.105 6.849 7.312 1.00 83.62 171 GLU A O 1
ATOM 1344 N N . SER A 1 172 ? 9.889 7.155 7.500 1.00 82.94 172 SER A N 1
ATOM 1345 C CA . SER A 1 172 ? 9.953 7.837 8.799 1.00 82.94 172 SER A CA 1
ATOM 1346 C C . SER A 1 172 ? 10.613 7.005 9.899 1.00 82.94 172 SER A C 1
ATOM 1348 O O . SER A 1 172 ? 11.223 7.577 10.800 1.00 82.94 172 SER A O 1
ATOM 1350 N N . LEU A 1 173 ? 10.542 5.673 9.799 1.00 86.06 173 LEU A N 1
ATOM 1351 C CA . LEU A 1 173 ? 11.190 4.735 10.713 1.00 86.06 173 LEU A CA 1
ATOM 1352 C C . LEU A 1 173 ? 12.610 4.395 10.252 1.00 86.06 173 LEU A C 1
ATOM 1354 O O . LEU A 1 173 ? 13.544 4.425 11.047 1.00 86.06 173 LEU A O 1
ATOM 1358 N N . LEU A 1 174 ? 12.780 4.083 8.964 1.00 85.06 174 LEU A N 1
ATOM 1359 C CA . LEU A 1 174 ? 14.041 3.584 8.403 1.00 85.06 174 LEU A CA 1
ATOM 1360 C C . LEU A 1 174 ? 15.118 4.664 8.244 1.00 85.06 174 LEU A C 1
ATOM 1362 O O . LEU A 1 174 ? 16.296 4.332 8.127 1.00 85.06 174 LEU A O 1
ATOM 1366 N N . ALA A 1 175 ? 14.731 5.940 8.227 1.00 81.94 175 ALA A N 1
ATOM 1367 C CA . ALA A 1 175 ? 15.667 7.060 8.213 1.00 81.94 175 ALA A CA 1
ATOM 1368 C C . ALA A 1 175 ? 16.272 7.368 9.598 1.00 81.94 175 ALA A C 1
ATOM 1370 O O . ALA A 1 175 ? 17.198 8.172 9.683 1.00 81.94 175 ALA A O 1
ATOM 1371 N N . GLN A 1 176 ? 15.757 6.764 10.675 1.00 79.62 176 GLN A N 1
ATOM 1372 C CA . GLN A 1 176 ? 16.221 7.004 12.044 1.00 79.62 176 GLN A CA 1
ATOM 1373 C C . GLN A 1 176 ? 17.369 6.064 12.419 1.00 79.62 176 GLN A C 1
ATOM 1375 O O . GLN A 1 176 ? 17.441 4.933 11.942 1.00 79.62 176 GLN A O 1
ATOM 1380 N N . GLU A 1 177 ? 18.239 6.508 13.330 1.00 84.81 177 GLU A N 1
ATOM 1381 C CA . GLU A 1 177 ? 19.314 5.661 13.871 1.00 84.81 177 GLU A CA 1
ATOM 1382 C C . GLU A 1 177 ? 18.767 4.446 14.639 1.00 84.81 177 GLU A C 1
ATOM 1384 O O . GLU A 1 177 ? 19.348 3.364 14.581 1.00 84.81 177 GLU A O 1
ATOM 1389 N N . ASP A 1 178 ? 17.631 4.615 15.324 1.00 84.00 178 ASP A N 1
ATOM 1390 C CA . ASP A 1 178 ? 16.923 3.556 16.048 1.00 84.00 178 ASP A CA 1
ATOM 1391 C C . ASP A 1 178 ? 15.457 3.475 15.576 1.00 84.00 178 ASP A C 1
ATOM 1393 O O . ASP A 1 178 ? 14.582 4.180 16.101 1.00 84.00 178 ASP A O 1
ATOM 1397 N N . PRO A 1 179 ? 15.162 2.605 14.591 1.00 85.31 179 PRO A N 1
ATOM 1398 C CA . PRO A 1 179 ? 13.804 2.399 14.096 1.00 85.31 179 PRO A CA 1
ATOM 1399 C C . PRO A 1 179 ? 12.829 1.878 15.161 1.00 85.31 179 PRO A C 1
ATOM 1401 O O . PRO A 1 179 ? 11.632 2.152 15.082 1.00 85.31 179 PRO A O 1
ATOM 1404 N N . GLY A 1 180 ? 13.312 1.141 16.169 1.00 84.00 180 GLY A N 1
ATOM 1405 C CA . GLY A 1 180 ? 12.474 0.606 17.245 1.00 84.00 180 GLY A CA 1
ATOM 1406 C C . GLY A 1 180 ? 11.949 1.719 18.146 1.00 84.00 180 GLY A C 1
ATOM 1407 O O . GLY A 1 180 ? 10.751 1.780 18.438 1.00 84.00 180 GLY A O 1
ATOM 1408 N N . ARG A 1 181 ? 12.829 2.657 18.511 1.00 85.31 181 ARG A N 1
ATOM 1409 C CA . ARG A 1 181 ? 12.448 3.876 19.234 1.00 85.31 181 ARG A CA 1
ATOM 1410 C C . ARG A 1 181 ? 11.528 4.770 18.403 1.00 85.31 181 ARG A C 1
ATOM 1412 O O . ARG A 1 181 ? 10.561 5.300 18.948 1.00 85.31 181 ARG A O 1
ATOM 1419 N N . ALA A 1 182 ? 11.799 4.918 17.107 1.00 85.12 182 ALA A N 1
ATOM 1420 C CA . ALA A 1 182 ? 10.944 5.683 16.199 1.00 85.12 182 ALA A CA 1
ATOM 1421 C C . ALA A 1 182 ? 9.524 5.097 16.127 1.00 85.12 182 ALA A C 1
ATOM 1423 O O . ALA A 1 182 ? 8.544 5.827 16.252 1.00 85.12 182 ALA A O 1
ATOM 1424 N N . ASN A 1 183 ? 9.415 3.769 16.023 1.00 86.62 183 ASN A N 1
ATOM 1425 C CA . ASN A 1 183 ? 8.135 3.067 15.990 1.00 86.62 183 ASN A CA 1
ATOM 1426 C C . ASN A 1 183 ? 7.352 3.247 17.298 1.00 86.62 183 ASN A C 1
ATOM 1428 O O . ASN A 1 183 ? 6.163 3.552 17.266 1.00 86.62 183 ASN A O 1
ATOM 1432 N N . ALA A 1 184 ? 8.017 3.128 18.453 1.00 85.00 184 ALA A N 1
ATOM 1433 C CA . ALA A 1 184 ? 7.384 3.375 19.750 1.00 85.00 184 ALA A CA 1
ATOM 1434 C C . ALA A 1 184 ? 6.877 4.823 19.889 1.00 85.00 184 ALA A C 1
ATOM 1436 O O . ALA A 1 184 ? 5.820 5.060 20.469 1.00 85.00 184 ALA A O 1
ATOM 1437 N N . GLY A 1 185 ? 7.612 5.789 19.329 1.00 84.31 185 GLY A N 1
ATOM 1438 C CA . GLY A 1 185 ? 7.235 7.201 19.328 1.00 84.31 185 GLY A CA 1
ATOM 1439 C C . GLY A 1 185 ? 6.067 7.546 18.403 1.00 84.31 185 GLY A C 1
ATOM 1440 O O . GLY A 1 185 ? 5.456 8.591 18.601 1.00 84.31 185 GLY A O 1
ATOM 1441 N N . LEU A 1 186 ? 5.736 6.692 17.429 1.00 83.31 186 LEU A N 1
ATOM 1442 C CA . LEU A 1 186 ? 4.697 6.954 16.431 1.00 83.31 186 LEU A CA 1
ATOM 1443 C C . LEU A 1 186 ? 3.270 6.729 16.969 1.00 83.31 186 LEU A C 1
ATOM 1445 O O . LEU A 1 186 ? 2.328 7.361 16.502 1.00 83.31 186 LEU A O 1
ATOM 1449 N N . PHE A 1 187 ? 3.111 5.888 17.996 1.00 71.12 187 PHE A N 1
ATOM 1450 C CA . PHE A 1 187 ? 1.814 5.525 18.591 1.00 71.12 187 PHE A CA 1
ATOM 1451 C C . PHE A 1 187 ? 1.580 6.169 19.977 1.00 71.12 187 PHE A C 1
ATOM 1453 O O . PHE A 1 187 ? 0.972 5.574 20.861 1.00 71.12 187 PHE A O 1
ATOM 1460 N N . GLY A 1 188 ? 2.084 7.391 20.187 1.00 58.19 188 GLY A N 1
ATOM 1461 C CA . GLY A 1 188 ? 2.202 8.043 21.502 1.00 58.19 188 GLY A CA 1
ATOM 1462 C C . GLY A 1 188 ? 0.968 8.756 22.082 1.00 58.19 188 GLY A C 1
ATOM 1463 O O . GLY A 1 188 ? 1.118 9.466 23.076 1.00 58.19 188 GLY A O 1
ATOM 1464 N N . LYS A 1 189 ? -0.233 8.616 21.506 1.00 55.16 189 LYS A N 1
ATOM 1465 C CA . LYS A 1 189 ? -1.487 9.093 22.126 1.00 55.16 189 LYS A CA 1
ATOM 1466 C C . LYS A 1 189 ? -2.333 7.888 22.523 1.00 55.16 189 LYS A C 1
ATOM 1468 O O . LYS A 1 189 ? -2.533 6.999 21.703 1.00 55.16 189 LYS A O 1
ATOM 1473 N N . GLU A 1 190 ? -2.820 7.864 23.766 1.00 48.09 190 GLU A N 1
ATOM 1474 C CA . GLU A 1 190 ? -3.846 6.909 24.202 1.00 48.09 190 GLU A CA 1
ATOM 1475 C C . GLU A 1 190 ? -5.027 6.993 23.230 1.00 48.09 190 GLU A C 1
ATOM 1477 O O . GLU A 1 190 ? -5.667 8.037 23.083 1.00 48.09 190 GLU A O 1
ATOM 1482 N N . LEU A 1 191 ? -5.248 5.903 22.503 1.00 46.72 191 LEU A N 1
ATOM 1483 C CA . LEU A 1 191 ? -6.292 5.798 21.500 1.00 46.72 191 LEU A CA 1
ATOM 1484 C C . LEU A 1 191 ? -7.603 5.531 22.241 1.00 46.72 191 LEU A C 1
ATOM 1486 O O . LEU A 1 191 ? -7.732 4.503 22.908 1.00 46.72 191 LEU A O 1
ATOM 1490 N N . LEU A 1 192 ? -8.550 6.472 22.176 1.00 38.62 192 LEU A N 1
ATOM 1491 C CA . LEU A 1 192 ? -9.890 6.246 22.715 1.00 38.62 192 LEU A CA 1
ATOM 1492 C C . LEU A 1 192 ? -10.533 5.049 21.981 1.00 38.62 192 LEU A C 1
ATOM 1494 O O . LEU A 1 192 ? -10.396 4.973 20.756 1.00 38.62 192 LEU A O 1
ATOM 1498 N N . PRO A 1 193 ? -11.176 4.124 22.718 1.00 40.84 193 PRO A N 1
ATOM 1499 C CA . PRO A 1 193 ? -11.797 2.925 22.157 1.00 40.84 193 PRO A CA 1
ATOM 1500 C C . PRO A 1 193 ? -12.962 3.226 21.208 1.00 40.84 193 PRO A C 1
ATOM 1502 O O . PRO A 1 193 ? -13.636 4.268 21.388 1.00 40.84 193 PRO A O 1
#

Nearest PDB structures (foldseek):
  5csr-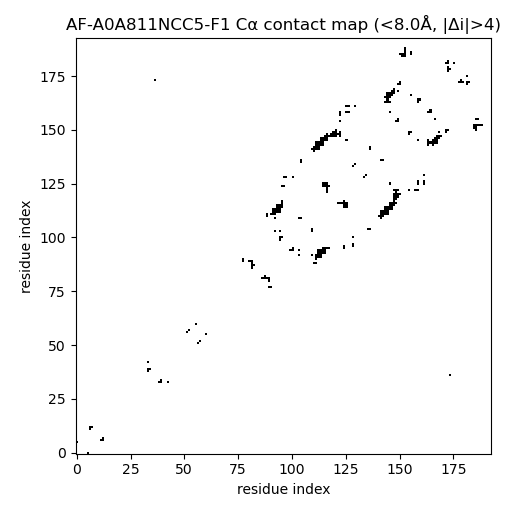assembly1_A  TM=7.056E-01  e=9.128E-04  Thermoplasma acidophilum DSM 1728
  2h6r-assembly2_E  TM=7.419E-01  e=6.641E-03  Methanocaldococcus jannaschii DSM 2661
  1p4c-assembly1_A  TM=5.173E-01  e=6.589E-02  Pseudomonas putida
  1y80-assembly1_A  TM=5.265E-01  e=7.459E-02  Neomoorella thermoacetica
  2a7n-assembly1_A  TM=4.740E-01  e=2.423E-01  Pseudomonas putida

Radius of gyration: 21.43 Å; Cα contacts (8 Å, |Δi|>4): 167; chains: 1; bounding box: 62×38×53 Å

Secondary structure (DSSP, 8-state):
--HHHHHHTTT----------PPSS-----PPPP-SHHHHHHHHHHHHHHHHHHHS-HHHHHHHHHTPPPPP-HHHHHHHHHHHTTS-----EEE-SHHHHHHHTTSTT--EEEEE-SSSS--HHHHHHHHHHHHHHHHTT-EEEEES---SHHHHHHHHHTT--EEE--HHHHTSS-HHHHHHHHT-S----